Protein AF-0000000079236474 (afdb_homodimer)

Secondary structure (DSSP, 8-state):
-------EEEESS-SSHHHHHHHHHHHHTT-EEEEEES-HHHHHHHHHHHHHHS-GGGEEEEE--TT-HHHHHHHHHHHHHHHS-BSEEEE-SS-TTB---HHHHHHHHHHHTT-S------HHHH-/-------EEEESS-SSHHHHHHHHHHHHTT-EEEEEES-HHHHHHHHHHHHHHS-GGGEEEEE--TT-HHHHHHHHHHHHHHTS-BSEEEE-SS-TTB---HHHHHHHHHHHTT-S------HHHH-

Solvent-accessible surface area (backbone atoms only — not comparable to full-atom values): 12822 Å² total; per-residue (Å²): 120,82,73,80,65,90,41,30,32,41,33,33,48,16,48,48,73,70,34,28,50,49,52,52,49,41,22,65,71,64,23,36,28,37,38,15,16,72,49,59,68,57,25,52,52,33,50,53,54,45,34,75,76,43,65,47,87,24,55,45,70,44,63,36,41,69,87,35,70,67,33,39,49,52,46,32,48,47,42,42,73,74,62,54,34,31,24,31,43,32,37,40,35,60,10,72,56,35,53,55,36,49,65,18,52,40,36,25,40,30,16,30,47,42,54,72,73,72,73,75,80,54,64,69,78,72,105,121,83,73,79,66,90,43,30,32,40,34,33,48,15,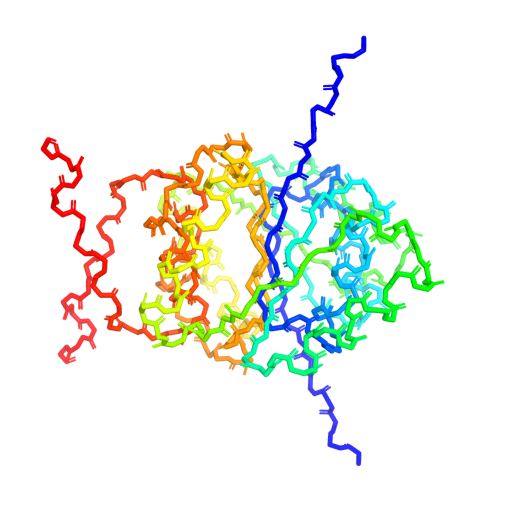48,48,71,71,33,28,50,50,52,51,50,42,21,66,71,65,23,36,28,36,38,14,16,72,48,59,69,54,25,52,51,34,50,53,55,47,36,73,76,42,65,47,87,25,56,45,72,45,63,37,40,70,88,35,71,68,34,38,49,52,45,33,48,48,43,40,72,74,62,51,34,31,24,33,43,32,35,40,35,60,10,73,57,36,54,54,36,45,63,19,50,41,37,25,42,32,15,31,46,45,56,72,75,73,74,74,79,54,64,69,78,72,103

InterPro domains:
  IPR002347 Short-chain dehydrogenase/reductase SDR [PF00106] (8-100)
  IPR002347 Short-chain dehydrogenase/reductase SDR [PR00081] (8-25)
  IPR002347 Short-chain dehydrogenase/reductase SDR [PR00081] (84-95)
  IPR036291 NAD(P)-binding domain superfamily [SSF51735] (6-99)

Sequence (254 aa):
MAEAGKRYAVVTGSNKGVGFGIVRQLASNGVMTVLTARDEKKGIEAVEKLKECGPSDLVVFHELDVTDSSSIASLADFVTIQFGKLDILVNNAGVNGTIMDPEALRAAAAAGLGKKDVEVKWSEMLTMAEAGKRYAVVTGSNKGVGFGIVRQLASNGVMTVLTARDEKKGIEAVEKLKECGPSDLVVFHELDVTDSSSIASLADFVTIQFGKLDILVNNAGVNGTIMDPEALRAAAAAGLGKKDVEVKWSEMLT

pLDDT: mean 73.86, std 22.09, range [22.39, 96.94]

Radius of gyration: 16.87 Å; Cα contacts (8 Å, |Δi|>4): 557; chains: 2; bounding box: 49×41×48 Å

Foldseek 3Di:
DPPPDAAEEEQEPQLDDPSLVVQLVCVQVRHQYEYEEQDPVSQVVSLVVSLVVHVSPRYHYAYADPVDPVRVVVVVVVCCVPPVDHDYYHYPPPVVVPPPPPLNVVVVVVVNVVDPPPPSPPPPVVD/DPPPDAAEEEQEPQLDDPSLVVQLVCVQVRHQYEYEEQDPVSQVVSLVVSLVVHVSPRYHYAYADPVDPVRVVVVVVVCCVPPVDHDYYHYPPPVVVPPPDPLNVVVVVVVNVVDPPPPSPPPPVVD

Nearest PDB structures (foldseek):
  5o98-assembly2_B  TM=8.692E-01  e=3.731E-10  Catharanthus roseus
  6jh7-assembly1_B-2  TM=9.341E-01  e=2.982E-06  Microcystis aeruginosa FACHB-905 = DIANCHI905
  6jhb-assembly1_B-2  TM=9.273E-01  e=4.149E-06  Microcystis aeruginosa FACHB-905 = DIANCHI905
  3u4d-assembly1_A-2  TM=9.306E-01  e=1.456E-05  Bacillus subtilis
  8fd8-assembly1_B  TM=7.826E-01  e=3.186E-06  Homo sapiens

Structure (mmCIF, N/CA/C/O backbone):
data_AF-0000000079236474-model_v1
#
loop_
_entity.id
_entity.type
_entity.pdbx_description
1 polymer 'NAD(P)-binding Rossmann-fold superfamily protein'
#
loop_
_atom_site.group_PDB
_atom_site.id
_atom_site.type_symbol
_atom_site.label_atom_id
_atom_site.label_alt_id
_atom_site.label_comp_id
_atom_site.label_asym_id
_atom_site.label_entity_id
_atom_site.label_seq_id
_atom_site.pdbx_PDB_ins_code
_atom_site.Cartn_x
_atom_site.Cartn_y
_atom_site.Cartn_z
_atom_site.occupancy
_atom_site.B_iso_or_equiv
_atom_site.auth_seq_id
_atom_site.auth_comp_id
_atom_site.auth_asym_id
_atom_site.auth_atom_id
_atom_site.pdbx_PDB_model_num
ATOM 1 N N . MET A 1 1 ? -24.688 -7.234 11.977 1 23.95 1 MET A N 1
ATOM 2 C CA . MET A 1 1 ? -23.297 -6.82 12.016 1 23.95 1 MET A CA 1
ATOM 3 C C . MET A 1 1 ? -22.703 -6.777 10.617 1 23.95 1 MET A C 1
ATOM 5 O O . MET A 1 1 ? -22.766 -7.762 9.883 1 23.95 1 MET A O 1
ATOM 9 N N . ALA A 1 2 ? -22.891 -5.824 9.836 1 32.5 2 ALA A N 1
ATOM 10 C CA . ALA A 1 2 ? -22.781 -5.922 8.383 1 32.5 2 ALA A CA 1
ATOM 11 C C . ALA A 1 2 ? -21.578 -6.77 7.98 1 32.5 2 ALA A C 1
ATOM 13 O O . ALA A 1 2 ? -20.5 -6.648 8.562 1 32.5 2 ALA A O 1
ATOM 14 N N . GLU A 1 3 ? -21.562 -8.031 7.754 1 36.22 3 GLU A N 1
ATOM 15 C CA . GLU A 1 3 ? -20.547 -9.07 7.582 1 36.22 3 GLU A CA 1
ATOM 16 C C . GLU A 1 3 ? -19.312 -8.516 6.863 1 36.22 3 GLU A C 1
ATOM 18 O O . GLU A 1 3 ? -19.406 -8.047 5.73 1 36.22 3 GLU A O 1
ATOM 23 N N . ALA A 1 4 ? -18.516 -7.652 7.445 1 48.66 4 ALA A N 1
ATOM 24 C CA . ALA A 1 4 ? -17.344 -6.977 6.887 1 48.66 4 ALA A CA 1
ATOM 25 C C . ALA A 1 4 ? -16.656 -7.852 5.844 1 48.66 4 ALA A C 1
ATOM 27 O O . ALA A 1 4 ? -16.172 -8.938 6.16 1 48.66 4 ALA A O 1
ATOM 28 N N . GLY A 1 5 ? -17.266 -8.047 4.676 1 65.19 5 GLY A N 1
ATOM 29 C CA . GLY A 1 5 ? -16.922 -8.984 3.617 1 65.19 5 GLY A CA 1
ATOM 30 C C . GLY A 1 5 ? -15.43 -9.156 3.43 1 65.19 5 GLY A C 1
ATOM 31 O O . GLY A 1 5 ? -14.633 -8.414 4.008 1 65.19 5 GLY A O 1
ATOM 32 N N . LYS A 1 6 ? -14.969 -10.32 2.842 1 80.25 6 LYS A N 1
ATOM 33 C CA . LYS A 1 6 ? -13.586 -10.695 2.562 1 80.25 6 LYS A CA 1
ATOM 34 C C . LYS A 1 6 ? -12.844 -9.578 1.838 1 80.25 6 LYS A C 1
ATOM 36 O O . LYS A 1 6 ? -13.391 -8.961 0.922 1 80.25 6 LYS A O 1
ATOM 41 N N . ARG A 1 7 ? -11.805 -9.047 2.48 1 85.25 7 ARG A N 1
ATOM 42 C CA . ARG A 1 7 ? -10.961 -8.039 1.851 1 85.25 7 ARG A CA 1
ATOM 43 C C . ARG A 1 7 ? -9.758 -8.68 1.164 1 85.25 7 ARG A C 1
ATOM 45 O O . ARG A 1 7 ? -9.25 -9.703 1.627 1 85.25 7 ARG A O 1
ATOM 52 N N . TYR A 1 8 ? -9.359 -8.094 0.033 1 89.06 8 TYR A N 1
ATOM 53 C CA . TYR A 1 8 ? -8.281 -8.617 -0.791 1 89.06 8 TYR A CA 1
ATOM 54 C C . TYR A 1 8 ? -7.176 -7.574 -0.961 1 89.06 8 TYR A C 1
ATOM 56 O O . TYR A 1 8 ? -7.453 -6.398 -1.206 1 89.06 8 TYR A O 1
ATOM 64 N N . ALA A 1 9 ? -5.977 -8.039 -0.753 1 89.75 9 ALA A N 1
ATOM 65 C CA . ALA A 1 9 ? -4.84 -7.129 -0.853 1 89.75 9 ALA A CA 1
ATOM 66 C C . ALA A 1 9 ? -3.758 -7.699 -1.767 1 89.75 9 ALA A C 1
ATOM 68 O O . ALA A 1 9 ? -3.607 -8.914 -1.876 1 89.75 9 ALA A O 1
ATOM 69 N N . VAL A 1 10 ? -3.078 -6.793 -2.432 1 90.19 10 VAL A N 1
ATOM 70 C CA . VAL A 1 10 ? -1.851 -7.117 -3.152 1 90.19 10 VAL A CA 1
ATOM 71 C C . VAL A 1 10 ? -0.683 -6.324 -2.566 1 90.19 10 VAL A C 1
ATOM 73 O O . VAL A 1 10 ? -0.794 -5.117 -2.34 1 90.19 10 VAL A O 1
ATOM 76 N N . VAL A 1 11 ? 0.397 -6.961 -2.248 1 90.94 11 VAL A N 1
ATOM 77 C CA . VAL A 1 11 ? 1.6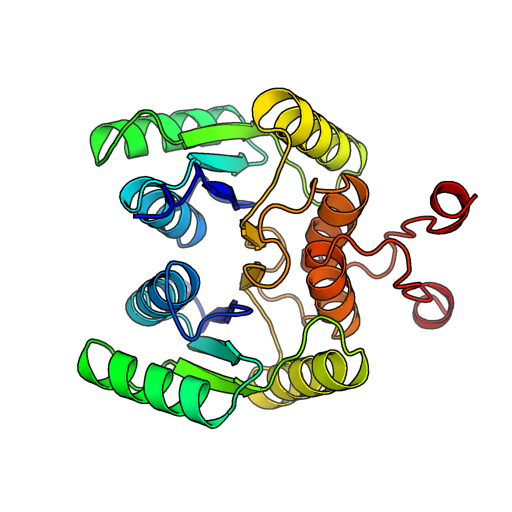28 -6.312 -1.807 1 90.94 11 VAL A CA 1
ATOM 78 C C . VAL A 1 11 ? 2.754 -6.617 -2.791 1 90.94 11 VAL A C 1
ATOM 80 O O . VAL A 1 11 ? 3.109 -7.781 -2.996 1 90.94 11 VAL A O 1
ATOM 83 N N . THR A 1 12 ? 3.299 -5.551 -3.436 1 89.06 12 THR A N 1
ATOM 84 C CA . THR A 1 12 ? 4.379 -5.773 -4.391 1 89.06 12 THR A CA 1
ATOM 85 C C . THR A 1 12 ? 5.719 -5.887 -3.676 1 89.06 12 THR A C 1
ATOM 87 O O . THR A 1 12 ? 5.93 -5.266 -2.633 1 89.06 12 THR A O 1
ATOM 90 N N . GLY A 1 13 ? 6.633 -6.766 -4.23 1 88.38 13 GLY A N 1
ATOM 91 C CA . GLY A 1 13 ? 7.949 -6.941 -3.641 1 88.38 13 GLY A CA 1
ATOM 92 C C . GLY A 1 13 ? 7.902 -7.406 -2.197 1 88.38 13 GLY A C 1
ATOM 93 O O . GLY A 1 13 ? 8.562 -6.828 -1.331 1 88.38 13 GLY A O 1
ATOM 94 N N . SER A 1 14 ? 7.207 -8.438 -1.954 1 92.69 14 SER A N 1
ATOM 95 C CA . SER A 1 14 ? 6.809 -8.664 -0.569 1 92.69 14 SER A CA 1
ATOM 96 C C . SER A 1 14 ? 7.32 -10.008 -0.06 1 92.69 14 SER A C 1
ATOM 98 O O . SER A 1 14 ? 6.824 -10.523 0.941 1 92.69 14 SER A O 1
ATOM 100 N N . ASN A 1 15 ? 8.359 -10.578 -0.672 1 92.81 15 ASN A N 1
ATOM 101 C CA . ASN A 1 15 ? 8.859 -11.867 -0.212 1 92.81 15 ASN A CA 1
ATOM 102 C C . ASN A 1 15 ? 9.852 -11.703 0.937 1 92.81 15 ASN A C 1
ATOM 104 O O . ASN A 1 15 ? 10.297 -12.688 1.523 1 92.81 15 ASN A O 1
ATOM 108 N N . LYS A 1 16 ? 10.266 -10.43 1.297 1 88.25 16 LYS A N 1
ATOM 109 C CA . LYS A 1 16 ? 11.195 -10.172 2.389 1 88.25 16 LYS A CA 1
ATOM 110 C C . LYS A 1 16 ? 11.016 -8.758 2.941 1 88.25 16 LYS A C 1
ATOM 112 O O . LYS A 1 16 ? 10.258 -7.961 2.389 1 88.25 16 LYS A O 1
ATOM 117 N N . GLY A 1 17 ? 11.656 -8.531 4.145 1 86.81 17 GLY A N 1
ATOM 118 C CA . GLY A 1 17 ? 11.734 -7.188 4.703 1 86.81 17 GLY A CA 1
ATOM 119 C C . GLY A 1 17 ? 10.391 -6.637 5.117 1 86.81 17 GLY A C 1
ATOM 120 O O . GLY A 1 17 ? 9.57 -7.352 5.691 1 86.81 17 GLY A O 1
ATOM 121 N N . VAL A 1 18 ? 10.211 -5.344 4.883 1 83.56 18 VAL A N 1
ATOM 122 C CA . VAL A 1 18 ? 9.016 -4.613 5.289 1 83.56 18 VAL A CA 1
ATOM 123 C C . VAL A 1 18 ? 7.793 -5.184 4.57 1 83.56 18 VAL A C 1
ATOM 125 O O . VAL A 1 18 ? 6.73 -5.355 5.176 1 83.56 18 VAL A O 1
ATOM 128 N N . GLY A 1 19 ? 7.965 -5.5 3.203 1 89.19 19 GLY A N 1
ATOM 129 C CA . GLY A 1 19 ? 6.863 -6.09 2.455 1 89.19 19 GLY A CA 1
ATOM 130 C C . GLY A 1 19 ? 6.367 -7.391 3.053 1 89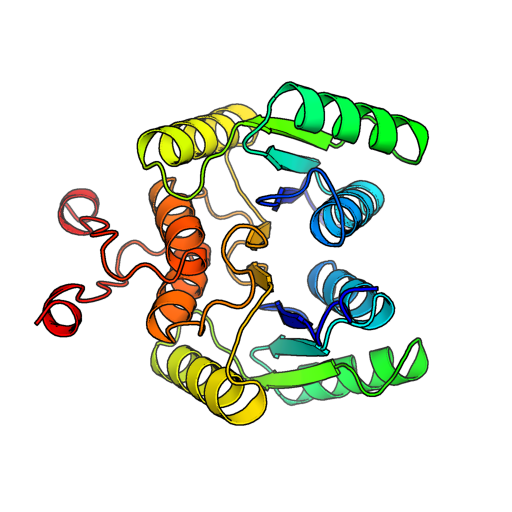.19 19 GLY A C 1
ATOM 131 O O . GLY A 1 19 ? 5.16 -7.609 3.168 1 89.19 19 GLY A O 1
ATOM 132 N N . PHE A 1 20 ? 7.285 -8.188 3.438 1 90.75 20 PHE A N 1
ATOM 133 C CA . PHE A 1 20 ? 6.961 -9.461 4.066 1 90.75 20 PHE A CA 1
ATOM 134 C C . PHE A 1 20 ? 6.164 -9.242 5.348 1 90.75 20 PHE A C 1
ATOM 136 O O . PHE A 1 20 ? 5.168 -9.93 5.59 1 90.75 20 PHE A O 1
ATOM 143 N N . GLY A 1 21 ? 6.543 -8.312 6.141 1 87.75 21 GLY A N 1
ATOM 144 C CA . GLY A 1 21 ? 5.836 -7.969 7.363 1 87.75 21 GLY A CA 1
ATOM 145 C C . GLY A 1 21 ? 4.426 -7.465 7.117 1 87.75 21 GLY A C 1
ATOM 146 O O . GLY A 1 21 ? 3.508 -7.785 7.875 1 87.75 21 GLY A O 1
ATOM 147 N N . ILE A 1 22 ? 4.273 -6.695 6.102 1 89.5 22 ILE A N 1
ATOM 148 C CA . ILE A 1 22 ? 2.957 -6.156 5.777 1 89.5 22 ILE A CA 1
ATOM 149 C C . ILE A 1 22 ? 2.021 -7.293 5.379 1 89.5 22 ILE A C 1
ATOM 151 O O . ILE A 1 22 ? 0.868 -7.34 5.812 1 89.5 22 ILE A O 1
ATOM 155 N N . VAL A 1 23 ? 2.566 -8.18 4.516 1 92.62 23 VAL A N 1
ATOM 156 C CA . VAL A 1 23 ? 1.764 -9.336 4.129 1 92.62 23 VAL A CA 1
ATOM 157 C C . VAL A 1 23 ? 1.326 -10.102 5.375 1 92.62 23 VAL A C 1
ATOM 159 O O . VAL A 1 23 ? 0.153 -10.453 5.516 1 92.62 23 VAL A O 1
ATOM 162 N N . ARG A 1 24 ? 2.225 -10.328 6.297 1 90.38 24 ARG A N 1
ATOM 163 C CA . ARG A 1 24 ? 1.929 -11.055 7.531 1 90.38 24 ARG A CA 1
ATOM 164 C C . ARG A 1 24 ? 0.829 -10.352 8.328 1 90.38 24 ARG A C 1
ATOM 166 O O . ARG A 1 24 ? -0.101 -11 8.812 1 90.38 24 ARG A O 1
ATOM 173 N N . GLN A 1 25 ? 0.917 -9.117 8.422 1 86.69 25 GLN A N 1
ATOM 174 C CA . GLN A 1 25 ? -0.046 -8.344 9.203 1 86.69 25 GLN A CA 1
ATOM 175 C C . GLN A 1 25 ? -1.428 -8.375 8.555 1 86.69 25 GLN A C 1
ATOM 177 O O . GLN A 1 25 ? -2.438 -8.547 9.242 1 86.69 25 GLN A O 1
ATOM 182 N N . LEU A 1 26 ? -1.477 -8.117 7.262 1 89.31 26 LEU A N 1
ATOM 183 C CA . LEU A 1 26 ? -2.75 -8.141 6.551 1 89.31 26 LEU A CA 1
ATOM 184 C C . LEU A 1 26 ? -3.428 -9.5 6.691 1 89.31 26 LEU A C 1
ATOM 186 O O . LEU A 1 26 ? -4.617 -9.57 7 1 89.31 26 LEU A O 1
ATOM 190 N N . ALA A 1 27 ? -2.621 -10.555 6.492 1 90.75 27 ALA A N 1
ATOM 191 C CA . ALA A 1 27 ? -3.162 -11.906 6.617 1 90.75 27 ALA A CA 1
ATOM 192 C C . ALA A 1 27 ? -3.646 -12.172 8.039 1 90.75 27 ALA A C 1
ATOM 194 O O . ALA A 1 27 ? -4.699 -12.781 8.242 1 90.75 27 ALA A O 1
ATOM 195 N N . SER A 1 28 ? -2.906 -11.648 9 1 86.94 28 SER A N 1
ATOM 196 C CA . SER A 1 28 ? -3.266 -11.844 10.398 1 86.94 28 SER A CA 1
ATOM 197 C C . SER A 1 28 ? -4.555 -11.109 10.75 1 86.94 28 SER A C 1
ATOM 199 O O . SER A 1 28 ? -5.219 -11.438 11.734 1 86.94 28 SER A O 1
ATOM 201 N N . ASN A 1 29 ? -4.895 -10.141 10 1 84.38 29 ASN A N 1
ATOM 202 C CA . ASN A 1 29 ? -6.117 -9.375 10.227 1 84.38 29 ASN A CA 1
ATOM 203 C C . ASN A 1 29 ? -7.258 -9.867 9.336 1 84.38 29 ASN A C 1
ATOM 205 O O . ASN A 1 29 ? -8.25 -9.164 9.148 1 84.38 29 ASN A O 1
ATOM 209 N N . GLY A 1 30 ? -7.035 -11.023 8.742 1 86.44 30 GLY A N 1
ATOM 210 C CA . GLY A 1 30 ? -8.102 -11.68 8 1 86.44 30 GLY A CA 1
ATOM 211 C C . GLY A 1 30 ? -8.195 -11.219 6.559 1 86.44 30 GLY A C 1
ATOM 212 O O . GLY A 1 30 ? -9.188 -11.492 5.875 1 86.44 30 GLY A O 1
ATOM 213 N N . VAL A 1 31 ? -7.262 -10.492 6.051 1 88.5 31 VAL A N 1
ATOM 214 C CA . VAL A 1 31 ? -7.254 -10 4.676 1 88.5 31 VAL A CA 1
ATOM 215 C C . VAL A 1 31 ? -6.566 -11.016 3.766 1 88.5 31 VAL A C 1
ATOM 217 O O . VAL A 1 31 ? -5.453 -11.461 4.047 1 88.5 31 VAL A O 1
ATOM 220 N N . MET A 1 32 ? -7.262 -11.492 2.744 1 92.81 32 MET A N 1
ATOM 221 C CA . MET A 1 32 ? -6.629 -12.328 1.728 1 92.81 32 MET A CA 1
ATOM 222 C C . MET A 1 32 ? -5.57 -11.547 0.96 1 92.81 32 MET A C 1
ATOM 224 O O . MET A 1 32 ? -5.879 -10.539 0.324 1 92.81 32 MET A O 1
ATOM 228 N N . THR A 1 33 ? -4.352 -12.008 1.011 1 93.5 33 THR A N 1
ATOM 229 C CA . THR A 1 33 ? -3.254 -11.172 0.541 1 93.5 33 THR A CA 1
ATOM 230 C C . THR A 1 33 ? -2.428 -11.906 -0.511 1 93.5 33 THR A C 1
ATOM 232 O O . THR A 1 33 ? -2.031 -13.055 -0.308 1 93.5 33 THR A O 1
ATOM 235 N N . VAL A 1 34 ? -2.227 -11.266 -1.649 1 94.94 34 VAL A N 1
ATOM 236 C CA . VAL A 1 34 ? -1.319 -11.766 -2.676 1 94.94 34 VAL A CA 1
ATOM 237 C C . VAL A 1 34 ? 0.095 -11.258 -2.412 1 94.94 34 VAL A C 1
ATOM 239 O O . VAL A 1 34 ? 0.346 -10.047 -2.477 1 94.94 34 VAL A O 1
ATOM 242 N N . LEU A 1 35 ? 0.936 -12.125 -2.045 1 96.06 35 LEU A N 1
ATOM 243 C CA . LEU A 1 35 ? 2.369 -11.867 -1.954 1 96.06 35 LEU A CA 1
ATOM 244 C C . LEU A 1 35 ? 3.021 -11.93 -3.332 1 96.06 35 LEU A C 1
ATOM 246 O O . LEU A 1 35 ? 2.803 -12.883 -4.082 1 96.06 35 LEU A O 1
ATOM 250 N N . THR A 1 36 ? 3.783 -10.859 -3.695 1 94.62 36 THR A N 1
ATOM 251 C CA . THR A 1 36 ? 4.383 -10.891 -5.027 1 94.62 36 THR A CA 1
ATOM 252 C C . THR A 1 36 ? 5.898 -10.734 -4.941 1 94.62 36 THR A C 1
ATOM 254 O O . THR A 1 36 ? 6.414 -10.133 -3.994 1 94.62 36 THR A O 1
ATOM 257 N N . ALA A 1 37 ? 6.559 -11.281 -5.91 1 94.25 37 ALA A N 1
ATOM 258 C CA . ALA A 1 37 ? 8 -11.172 -6.098 1 94.25 37 ALA A CA 1
ATOM 259 C C . ALA A 1 37 ? 8.398 -11.531 -7.531 1 94.25 37 ALA A C 1
ATOM 261 O O . ALA A 1 37 ? 7.621 -12.156 -8.258 1 94.25 37 ALA A O 1
ATOM 262 N N . ARG A 1 38 ? 9.594 -11.055 -7.848 1 93.56 38 ARG A N 1
ATOM 263 C CA . ARG A 1 38 ? 10.094 -11.391 -9.18 1 93.56 38 ARG A CA 1
ATOM 264 C C . ARG A 1 38 ? 10.555 -12.844 -9.242 1 93.56 38 ARG A C 1
ATOM 266 O O . ARG A 1 38 ? 10.422 -13.5 -10.273 1 93.56 38 ARG A O 1
ATOM 273 N N . ASP A 1 39 ? 11.102 -13.305 -8.117 1 94.62 39 ASP A N 1
ATOM 274 C CA . ASP A 1 39 ? 11.633 -14.664 -8.039 1 94.62 39 ASP A CA 1
ATOM 275 C C . ASP A 1 39 ? 10.586 -15.625 -7.488 1 94.62 39 ASP A C 1
ATOM 277 O O . ASP A 1 39 ? 10.148 -15.492 -6.344 1 94.62 39 ASP A O 1
ATOM 281 N N . GLU A 1 40 ? 10.234 -16.594 -8.281 1 95.81 40 GLU A N 1
ATOM 282 C CA . GLU A 1 40 ? 9.18 -17.531 -7.902 1 95.81 40 GLU A CA 1
ATOM 283 C C . GLU A 1 40 ? 9.594 -18.359 -6.684 1 95.81 40 GLU A C 1
ATOM 285 O O . GLU A 1 40 ? 8.805 -18.547 -5.758 1 95.81 40 GLU A O 1
ATOM 290 N N . LYS A 1 41 ? 10.797 -18.844 -6.703 1 96.94 41 LYS A N 1
ATOM 291 C CA . LYS A 1 41 ? 11.273 -19.672 -5.602 1 96.94 41 LYS A CA 1
ATOM 292 C C . LYS A 1 41 ? 11.234 -18.906 -4.281 1 96.94 41 LYS A C 1
ATOM 294 O O . LYS A 1 41 ? 10.734 -19.422 -3.277 1 96.94 41 LYS A O 1
ATOM 299 N N . LYS A 1 42 ? 11.734 -17.734 -4.25 1 96.19 42 LYS A N 1
ATOM 300 C CA . LYS A 1 42 ? 11.734 -16.906 -3.047 1 96.19 42 LYS A CA 1
ATOM 301 C C . LYS A 1 42 ? 10.312 -16.578 -2.604 1 96.19 42 LYS A C 1
ATOM 303 O O . LYS A 1 42 ? 10.031 -16.516 -1.405 1 96.19 42 LYS A O 1
ATOM 308 N N . GLY A 1 43 ? 9.422 -16.328 -3.619 1 96.75 43 GLY A N 1
ATOM 309 C CA . GLY A 1 43 ? 8.031 -16.047 -3.301 1 96.75 43 GLY A CA 1
ATOM 310 C C . GLY A 1 43 ? 7.324 -17.203 -2.617 1 96.75 43 GLY A C 1
ATOM 311 O O . GLY A 1 43 ? 6.641 -17 -1.61 1 96.75 43 GLY A O 1
ATOM 312 N N . ILE A 1 44 ? 7.555 -18.391 -3.109 1 95.88 44 ILE A N 1
ATOM 313 C CA . ILE A 1 44 ? 6.918 -19.578 -2.553 1 95.88 44 ILE A CA 1
ATOM 314 C C . ILE A 1 44 ? 7.465 -19.844 -1.154 1 95.88 44 ILE A C 1
ATOM 316 O O . ILE A 1 44 ? 6.707 -20.188 -0.237 1 95.88 44 ILE A O 1
ATOM 320 N N . GLU A 1 45 ? 8.734 -19.688 -1.002 1 95.62 45 GLU A N 1
ATOM 321 C CA . GLU A 1 45 ? 9.352 -19.859 0.311 1 95.62 45 GLU A CA 1
ATOM 322 C C . GLU A 1 45 ? 8.758 -18.875 1.327 1 95.62 45 GLU A C 1
ATOM 324 O O . GLU A 1 45 ? 8.531 -19.25 2.482 1 95.62 45 GLU A O 1
ATOM 329 N N . ALA A 1 46 ? 8.594 -17.688 0.931 1 94.56 46 ALA A N 1
ATOM 330 C CA . ALA A 1 46 ? 8.031 -16.672 1.815 1 94.56 46 ALA A CA 1
ATOM 331 C C . ALA A 1 46 ? 6.617 -17.062 2.26 1 94.56 46 ALA A C 1
ATOM 333 O O . ALA A 1 46 ? 6.266 -16.906 3.432 1 94.56 46 ALA A O 1
ATOM 334 N N . VAL A 1 47 ? 5.801 -17.516 1.304 1 95.12 47 VAL A N 1
ATOM 335 C CA . VAL A 1 47 ? 4.441 -17.938 1.63 1 95.12 47 VAL A CA 1
ATOM 336 C C . VAL A 1 47 ? 4.48 -19.062 2.662 1 95.12 47 VAL A C 1
ATOM 338 O O . VAL A 1 47 ? 3.699 -19.062 3.617 1 95.12 47 VAL A O 1
ATOM 341 N N . GLU A 1 48 ? 5.387 -19.984 2.486 1 93.12 48 GLU A N 1
ATOM 342 C CA . GLU A 1 48 ? 5.508 -21.109 3.406 1 93.12 48 GLU A CA 1
ATOM 343 C C . GLU A 1 48 ? 5.898 -20.641 4.805 1 93.12 48 GLU A C 1
ATOM 345 O O . GLU A 1 48 ? 5.387 -21.156 5.801 1 93.12 48 GLU A O 1
ATOM 350 N N . LYS A 1 49 ? 6.77 -19.719 4.836 1 92.19 49 LYS A N 1
ATOM 351 C CA . LYS A 1 49 ? 7.18 -19.156 6.121 1 92.19 49 LYS A CA 1
ATOM 352 C C . LYS A 1 49 ? 6.004 -18.484 6.832 1 92.19 49 LYS A C 1
ATOM 354 O O . LYS A 1 49 ? 5.879 -18.578 8.055 1 92.19 49 LYS A O 1
ATOM 359 N N . LEU A 1 50 ? 5.207 -17.797 6.047 1 91.19 50 LEU A N 1
ATOM 360 C CA . LEU A 1 50 ? 4.059 -17.094 6.617 1 91.19 50 LEU A CA 1
ATOM 361 C C . LEU A 1 50 ? 3.006 -18.078 7.105 1 91.19 50 LEU A C 1
ATOM 363 O O . LEU A 1 50 ? 2.301 -17.812 8.078 1 91.19 50 LEU A O 1
ATOM 367 N N . LYS A 1 51 ? 2.918 -19.172 6.395 1 86.44 51 LYS A N 1
ATOM 368 C CA . LYS A 1 51 ? 1.958 -20.203 6.793 1 86.44 51 LYS A CA 1
ATOM 369 C C . LYS A 1 51 ? 2.328 -20.812 8.141 1 86.44 51 LYS A C 1
ATOM 371 O O . LYS A 1 51 ? 1.454 -21.234 8.898 1 86.44 51 LYS A O 1
ATOM 376 N N . GLU A 1 52 ? 3.547 -20.812 8.398 1 81.5 52 GLU A N 1
ATOM 377 C CA . GLU A 1 52 ? 4.023 -21.359 9.664 1 81.5 52 GLU A CA 1
ATOM 378 C C . GLU A 1 52 ? 3.703 -20.422 10.82 1 81.5 52 GLU A C 1
ATOM 380 O O . GLU A 1 52 ? 3.549 -20.875 11.961 1 81.5 52 GLU A O 1
ATOM 385 N N . CYS A 1 53 ? 3.58 -19.109 10.625 1 66.88 53 CYS A N 1
ATOM 386 C CA . CYS A 1 53 ? 3.475 -18.141 11.695 1 66.88 53 CYS A CA 1
ATOM 387 C C . CYS A 1 53 ? 2.055 -17.594 11.805 1 66.88 53 CYS A C 1
ATOM 389 O O . CYS A 1 53 ? 1.752 -16.812 12.703 1 66.88 53 CYS A O 1
ATOM 391 N N . GLY A 1 54 ? 1.132 -17.859 10.938 1 61.53 54 GLY A N 1
ATOM 392 C CA . GLY A 1 54 ? -0.187 -17.25 10.969 1 61.53 54 GLY A CA 1
ATOM 393 C C . GLY A 1 54 ? -1.216 -18.016 10.156 1 61.53 54 GLY A C 1
ATOM 394 O O . GLY A 1 54 ? -0.98 -19.156 9.758 1 61.53 54 GLY A O 1
ATOM 395 N N . PRO A 1 55 ? -2.441 -17.375 10.125 1 58.66 55 PRO A N 1
ATOM 396 C CA . PRO A 1 55 ? -3.471 -18.078 9.352 1 58.66 55 PRO A CA 1
ATOM 397 C C . PRO A 1 55 ? -3.066 -18.312 7.902 1 58.66 55 PRO A C 1
ATOM 399 O O . PRO A 1 55 ? -2.838 -17.359 7.156 1 58.66 55 PRO A O 1
ATOM 402 N N . SER A 1 56 ? -2.574 -19.562 7.543 1 63.09 56 SER A N 1
ATOM 403 C CA . SER A 1 56 ? -1.913 -20.109 6.359 1 63.09 56 SER A CA 1
ATOM 404 C C . SER A 1 56 ? -2.742 -19.859 5.102 1 63.09 56 SER A C 1
ATOM 406 O O . SER A 1 56 ? -2.191 -19.641 4.02 1 63.09 56 SER A O 1
ATOM 408 N N . ASP A 1 57 ? -4.004 -19.641 5.262 1 83.69 57 ASP A N 1
ATOM 409 C CA . ASP A 1 57 ? -4.824 -19.781 4.062 1 83.69 57 ASP A CA 1
ATOM 410 C C . ASP A 1 57 ? -5.195 -18.422 3.488 1 83.69 57 ASP A C 1
ATOM 412 O O . ASP A 1 57 ? -6 -18.328 2.557 1 83.69 57 ASP A O 1
ATOM 416 N N . LEU A 1 58 ? -4.41 -17.453 4.031 1 91.81 58 LEU A N 1
ATOM 417 C CA . LEU A 1 58 ? -4.852 -16.156 3.551 1 91.81 58 LEU A CA 1
ATOM 418 C C . LEU A 1 58 ? -3.748 -15.461 2.754 1 91.81 58 LEU A C 1
ATOM 420 O O . LEU A 1 58 ? -3.842 -14.273 2.463 1 91.81 58 LEU A O 1
ATOM 424 N N . VAL A 1 59 ? -2.715 -16.234 2.396 1 95.12 59 VAL A N 1
ATOM 425 C CA . VAL A 1 59 ? -1.638 -15.664 1.591 1 95.12 59 VAL A CA 1
ATOM 426 C C . VAL A 1 59 ? -1.417 -16.516 0.348 1 95.12 59 VAL A C 1
ATOM 428 O O . VAL A 1 59 ? -1.33 -17.75 0.441 1 95.12 59 VAL A O 1
ATOM 431 N N . VAL A 1 60 ? -1.402 -15.961 -0.764 1 95.19 60 VAL A N 1
ATOM 432 C CA . VAL A 1 60 ? -1.073 -16.641 -2.014 1 95.19 60 VAL A CA 1
ATOM 433 C C . VAL A 1 60 ? 0.041 -15.883 -2.732 1 95.19 60 VAL A C 1
ATOM 435 O O . VAL A 1 60 ? 0.212 -14.68 -2.531 1 95.19 60 VAL A O 1
ATOM 438 N N . PHE A 1 61 ? 0.795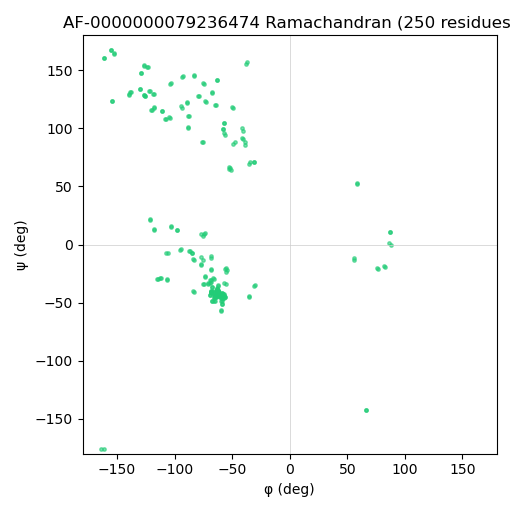 -16.641 -3.547 1 96.62 61 PHE A N 1
ATOM 439 C CA . PHE A 1 61 ? 1.908 -16.047 -4.273 1 96.62 61 PHE A CA 1
ATOM 440 C C . PHE A 1 61 ? 1.545 -15.828 -5.738 1 96.62 61 PHE A C 1
ATOM 442 O O . PHE A 1 61 ? 0.87 -16.672 -6.344 1 96.62 61 PHE A O 1
ATOM 449 N N . HIS A 1 62 ? 1.947 -14.711 -6.254 1 96.62 62 HIS A N 1
ATOM 450 C CA . HIS A 1 62 ? 1.937 -14.461 -7.691 1 96.62 62 HIS A CA 1
ATOM 451 C C . HIS A 1 62 ? 3.203 -13.734 -8.133 1 96.62 62 HIS A C 1
ATOM 453 O O . HIS A 1 62 ? 3.623 -12.766 -7.496 1 96.62 62 HIS A O 1
ATOM 459 N N . GLU A 1 63 ? 3.799 -14.25 -9.164 1 96.31 63 GLU A N 1
ATOM 460 C CA . GLU A 1 63 ? 4.988 -13.594 -9.703 1 96.31 63 GLU A CA 1
ATOM 461 C C . GLU A 1 63 ? 4.656 -12.203 -10.234 1 96.31 63 GLU A C 1
ATOM 463 O O . GLU A 1 63 ? 3.635 -12.016 -10.906 1 96.31 63 GLU A O 1
ATOM 468 N N . LEU A 1 64 ? 5.594 -11.227 -10 1 90.62 64 LEU A N 1
ATOM 469 C CA . LEU A 1 64 ? 5.355 -9.867 -10.477 1 90.62 64 LEU A CA 1
ATOM 470 C C . LEU A 1 64 ? 6.672 -9.125 -10.695 1 90.62 64 LEU A C 1
ATOM 472 O O . LEU A 1 64 ? 7.527 -9.102 -9.812 1 90.62 64 LEU A O 1
ATOM 476 N N . ASP A 1 65 ? 6.844 -8.656 -11.875 1 84.69 65 ASP A N 1
ATOM 477 C CA . ASP A 1 65 ? 7.805 -7.605 -12.195 1 84.69 65 ASP A CA 1
ATOM 478 C C . ASP A 1 65 ? 7.098 -6.289 -12.508 1 84.69 65 ASP A C 1
ATOM 480 O O . ASP A 1 65 ? 6.48 -6.141 -13.562 1 84.69 65 ASP A O 1
ATOM 484 N N . VAL A 1 66 ? 7.203 -5.32 -11.578 1 80.31 66 VAL A N 1
ATOM 485 C CA . VAL A 1 66 ? 6.43 -4.09 -11.664 1 80.31 66 VAL A CA 1
ATOM 486 C C . VAL A 1 66 ? 6.914 -3.256 -12.852 1 80.31 66 VAL A C 1
ATOM 488 O O . VAL A 1 66 ? 6.242 -2.307 -13.266 1 80.31 66 VAL A O 1
ATOM 491 N N . THR A 1 67 ? 8.07 -3.635 -13.445 1 75.5 67 THR A N 1
ATOM 492 C CA . THR A 1 67 ? 8.586 -2.896 -14.594 1 75.5 67 THR A CA 1
ATOM 493 C C . THR A 1 67 ? 8.133 -3.539 -15.898 1 75.5 67 THR A C 1
ATOM 495 O O . THR A 1 67 ? 8.414 -3.02 -16.984 1 75.5 67 THR A O 1
ATOM 498 N N . ASP A 1 68 ? 7.465 -4.637 -15.859 1 79.44 68 ASP A N 1
ATOM 499 C CA . ASP A 1 68 ? 7.004 -5.395 -17.016 1 79.44 68 ASP A CA 1
ATOM 500 C C . ASP A 1 68 ? 5.484 -5.34 -17.141 1 79.44 68 ASP A C 1
ATOM 502 O O . ASP A 1 68 ? 4.77 -5.949 -16.344 1 79.44 68 ASP A O 1
ATOM 506 N N . SER A 1 69 ? 5.047 -4.719 -18.219 1 78 69 SER A N 1
ATOM 507 C CA . SER A 1 69 ? 3.615 -4.52 -18.422 1 78 69 SER A CA 1
ATOM 508 C C . SER A 1 69 ? 2.881 -5.848 -18.531 1 78 69 SER A C 1
ATOM 510 O O . SER A 1 69 ? 1.736 -5.973 -18.094 1 78 69 SER A O 1
ATOM 512 N N . SER A 1 70 ? 3.498 -6.84 -19.141 1 83.12 70 SER A N 1
ATOM 513 C CA . SER A 1 70 ? 2.869 -8.148 -19.266 1 83.12 70 SER A CA 1
ATOM 514 C C . SER A 1 70 ? 2.727 -8.82 -17.906 1 83.12 70 SER A C 1
ATOM 516 O O . SER A 1 70 ? 1.735 -9.508 -17.641 1 83.12 70 SER A O 1
ATOM 518 N N . SER A 1 71 ? 3.709 -8.617 -17.047 1 86.56 71 SER A N 1
ATOM 519 C CA . SER A 1 71 ? 3.664 -9.148 -15.688 1 86.56 71 SER A CA 1
ATOM 520 C C . SER A 1 71 ? 2.559 -8.492 -14.867 1 86.56 71 SER A C 1
ATOM 522 O O . SER A 1 71 ? 1.814 -9.172 -14.156 1 86.56 71 SER A O 1
ATOM 524 N N . ILE A 1 72 ? 2.391 -7.262 -15.008 1 82.44 72 ILE A N 1
ATOM 525 C CA . ILE A 1 72 ? 1.352 -6.504 -14.32 1 82.44 72 ILE A CA 1
ATOM 526 C C . ILE A 1 72 ? -0.025 -6.969 -14.789 1 82.44 72 ILE A C 1
ATOM 528 O O . ILE A 1 72 ? -0.93 -7.172 -13.977 1 82.44 72 ILE A O 1
ATOM 532 N N . ALA A 1 73 ? -0.109 -7.152 -16.125 1 80.81 73 ALA A N 1
ATOM 533 C CA . ALA A 1 73 ? -1.374 -7.617 -16.688 1 80.81 73 ALA A CA 1
ATOM 534 C C . ALA A 1 73 ? -1.741 -8.992 -16.141 1 80.81 73 ALA A C 1
ATOM 536 O O . ALA A 1 73 ? -2.904 -9.258 -15.836 1 80.81 73 ALA A O 1
ATOM 537 N N . SER A 1 74 ? -0.789 -9.828 -16.078 1 88.31 74 SER A N 1
ATOM 538 C CA . SER A 1 74 ? -1.009 -11.172 -15.57 1 88.31 74 SER A CA 1
ATOM 539 C C . SER A 1 74 ? -1.515 -11.141 -14.133 1 88.31 74 SER A C 1
ATOM 541 O O . SER A 1 74 ? -2.443 -11.867 -13.773 1 88.31 74 SER A O 1
ATOM 543 N N . LEU A 1 75 ? -0.956 -10.312 -13.281 1 88.12 75 LEU A N 1
ATOM 544 C CA . LEU A 1 75 ? -1.401 -10.172 -11.898 1 88.12 75 LEU A CA 1
ATOM 545 C C . LEU A 1 75 ? -2.82 -9.609 -11.836 1 88.12 75 LEU A C 1
ATOM 547 O O . LEU A 1 75 ? -3.645 -10.078 -11.047 1 88.12 75 LEU A O 1
ATOM 551 N N . ALA A 1 76 ? -3.076 -8.609 -12.633 1 81.94 76 ALA A N 1
ATOM 552 C CA . ALA A 1 76 ? -4.41 -8.016 -12.672 1 81.94 76 ALA A CA 1
ATOM 553 C C . ALA A 1 76 ? -5.469 -9.062 -13.016 1 81.94 76 ALA A C 1
ATOM 555 O O . ALA A 1 76 ? -6.523 -9.117 -12.383 1 81.94 76 ALA A O 1
ATOM 556 N N . ASP A 1 77 ? -5.121 -9.891 -14.023 1 84 77 ASP A N 1
ATOM 557 C CA . ASP A 1 77 ? -6.023 -10.969 -14.422 1 84 77 ASP A CA 1
ATOM 558 C C . ASP A 1 77 ? -6.238 -11.961 -13.273 1 84 77 ASP A C 1
ATOM 560 O O . ASP A 1 77 ? -7.367 -12.367 -13.008 1 84 77 ASP A O 1
ATOM 564 N N . PHE A 1 78 ? -5.227 -12.289 -12.656 1 89.19 78 PHE A N 1
ATOM 565 C CA . PHE A 1 78 ? -5.289 -13.234 -11.555 1 89.19 78 PHE A CA 1
ATOM 566 C C . PHE A 1 78 ? -6.207 -12.727 -10.453 1 89.19 78 PHE A C 1
ATOM 568 O O . PHE A 1 78 ? -7.094 -13.445 -9.992 1 89.19 78 PHE A O 1
ATOM 575 N N . VAL A 1 79 ? -5.992 -11.461 -10 1 86.06 79 VAL A N 1
ATOM 576 C CA . VAL A 1 79 ? -6.773 -10.852 -8.93 1 86.06 79 VAL A CA 1
ATOM 577 C C . VAL A 1 79 ? -8.242 -10.766 -9.352 1 86.06 79 VAL A C 1
ATOM 579 O O . VAL A 1 79 ? -9.133 -11.062 -8.555 1 86.06 79 VAL A O 1
ATOM 582 N N . THR A 1 80 ? -8.477 -10.414 -10.602 1 83 80 THR A N 1
ATOM 583 C CA . THR A 1 80 ? -9.836 -10.273 -11.109 1 83 80 THR A CA 1
ATOM 584 C C . THR A 1 80 ? -10.555 -11.625 -11.109 1 83 80 THR A C 1
ATOM 586 O O . THR A 1 80 ? -11.695 -11.727 -10.664 1 83 80 THR A O 1
ATOM 589 N N . ILE A 1 81 ? -9.883 -12.625 -11.648 1 86.25 81 ILE A N 1
ATOM 590 C CA . ILE A 1 81 ? -10.477 -13.945 -11.789 1 86.25 81 ILE A CA 1
ATOM 591 C C . ILE A 1 81 ? -10.672 -14.578 -10.414 1 86.25 81 ILE A C 1
ATOM 593 O O . ILE A 1 81 ? -11.742 -15.125 -10.117 1 86.25 81 ILE A O 1
ATOM 597 N N . GLN A 1 82 ? -9.727 -14.422 -9.539 1 87.19 82 GLN A N 1
ATOM 598 C CA . GLN A 1 82 ? -9.734 -15.141 -8.266 1 87.19 82 GLN A CA 1
ATOM 599 C C . GLN A 1 82 ? -10.602 -14.422 -7.238 1 87.19 82 GLN A C 1
ATOM 601 O O . GLN A 1 82 ? -11.297 -15.062 -6.445 1 87.19 82 GLN A O 1
ATOM 606 N N . PHE A 1 83 ? -10.508 -13.133 -7.211 1 84.69 83 PHE A N 1
ATOM 607 C CA . PHE A 1 83 ? -11.117 -12.406 -6.109 1 84.69 83 PHE A CA 1
ATOM 608 C C . PHE A 1 83 ? -12.258 -11.523 -6.609 1 84.69 83 PHE A C 1
ATOM 610 O O . PHE A 1 83 ? -13.18 -11.203 -5.855 1 84.69 83 PHE A O 1
ATOM 617 N N . GLY A 1 84 ? -12.195 -11.039 -7.863 1 78.38 84 GLY A N 1
ATOM 618 C CA . GLY A 1 84 ? -13.211 -10.18 -8.438 1 78.38 84 GLY A CA 1
ATOM 619 C C . GLY A 1 84 ? -13.062 -8.727 -8.039 1 78.38 84 GLY A C 1
ATOM 620 O O . GLY A 1 84 ? -13.664 -7.84 -8.656 1 78.38 84 GLY A O 1
ATOM 621 N N . LYS A 1 85 ? -12.289 -8.516 -6.934 1 77.94 85 LYS A N 1
ATOM 622 C CA . LYS A 1 85 ? -12.07 -7.152 -6.465 1 77.94 85 LYS A CA 1
ATOM 623 C C . LYS A 1 85 ? -10.742 -7.035 -5.719 1 77.94 85 LYS A C 1
ATOM 625 O O . LYS A 1 85 ? -10.102 -8.047 -5.414 1 77.94 85 LYS A O 1
ATOM 630 N N . LEU A 1 86 ? -10.289 -5.793 -5.535 1 82.94 86 LEU A N 1
ATOM 631 C CA . LEU A 1 86 ? -9.133 -5.469 -4.707 1 82.94 86 LEU A CA 1
ATOM 632 C C . LEU A 1 86 ? -9.461 -4.348 -3.73 1 82.94 86 LEU A C 1
ATOM 634 O O . LEU A 1 86 ? -10.039 -3.328 -4.117 1 82.94 86 LEU A O 1
ATOM 638 N N . ASP A 1 87 ? -9.055 -4.586 -2.475 1 81.38 87 ASP A N 1
ATOM 639 C CA . ASP A 1 87 ? -9.383 -3.607 -1.443 1 81.38 87 ASP A CA 1
ATOM 640 C C . ASP A 1 87 ? -8.148 -2.807 -1.028 1 81.38 87 ASP A C 1
ATOM 642 O O . ASP A 1 87 ? -8.266 -1.644 -0.635 1 81.38 87 ASP A O 1
ATOM 646 N N . ILE A 1 88 ? -6.996 -3.443 -1.112 1 85.56 88 ILE A N 1
ATOM 647 C CA . ILE A 1 88 ? -5.77 -2.809 -0.645 1 85.56 88 ILE A CA 1
ATOM 648 C C . ILE A 1 88 ? -4.629 -3.105 -1.617 1 85.56 88 ILE A C 1
ATOM 650 O O . ILE A 1 88 ? -4.43 -4.258 -2.012 1 85.56 88 ILE A O 1
ATOM 654 N N . LEU A 1 89 ? -3.938 -2.043 -2.049 1 84.56 89 LEU A N 1
ATOM 655 C CA . LEU A 1 89 ? -2.73 -2.188 -2.854 1 84.56 89 LEU A CA 1
ATOM 656 C C . LEU A 1 89 ? -1.53 -1.561 -2.152 1 84.56 89 LEU A C 1
ATOM 658 O O . LEU A 1 89 ? -1.521 -0.356 -1.887 1 84.56 89 LEU A O 1
ATOM 662 N N . VAL A 1 90 ? -0.581 -2.383 -1.811 1 88.19 90 VAL A N 1
ATOM 663 C CA . VAL A 1 90 ? 0.652 -1.901 -1.195 1 88.19 90 VAL A CA 1
ATOM 664 C C . VAL A 1 90 ? 1.785 -1.927 -2.219 1 88.19 90 VAL A C 1
ATOM 666 O O . VAL A 1 90 ? 2.24 -2.998 -2.623 1 88.19 90 VAL A O 1
ATOM 669 N N . ASN A 1 91 ? 2.186 -0.769 -2.621 1 83.69 91 ASN A N 1
ATOM 670 C CA . ASN A 1 91 ? 3.346 -0.646 -3.498 1 83.69 91 ASN A CA 1
ATOM 671 C C . ASN A 1 91 ? 4.641 -0.532 -2.701 1 83.69 91 ASN A C 1
ATOM 673 O O . ASN A 1 91 ? 4.988 0.549 -2.223 1 83.69 91 ASN A O 1
ATOM 677 N N . ASN A 1 92 ? 5.297 -1.467 -2.598 1 79.94 92 ASN A N 1
ATOM 678 C CA . ASN A 1 92 ? 6.566 -1.558 -1.883 1 79.94 92 ASN A CA 1
ATOM 679 C C . ASN A 1 92 ? 7.734 -1.796 -2.838 1 79.94 92 ASN A C 1
ATOM 681 O O . ASN A 1 92 ? 8.875 -1.437 -2.535 1 79.94 92 ASN A O 1
ATOM 685 N N . ALA A 1 93 ? 7.332 -2.453 -3.924 1 63.19 93 ALA A N 1
ATOM 686 C CA . ALA A 1 93 ? 8.344 -2.707 -4.945 1 63.19 93 ALA A CA 1
ATOM 687 C C . ALA A 1 93 ? 8.656 -1.442 -5.738 1 63.19 93 ALA A C 1
ATOM 689 O O . ALA A 1 93 ? 7.746 -0.707 -6.125 1 63.19 93 ALA A O 1
ATOM 690 N N . GLY A 1 94 ? 9.938 -1.198 -6.039 1 55.66 94 GLY A N 1
ATOM 691 C CA . GLY A 1 94 ? 10.328 -0.123 -6.938 1 55.66 94 GLY A CA 1
ATOM 692 C C . GLY A 1 94 ? 10.25 1.248 -6.293 1 55.66 94 GLY A C 1
ATOM 693 O O . GLY A 1 94 ? 10.672 2.244 -6.891 1 55.66 94 GLY A O 1
ATOM 694 N N . VAL A 1 95 ? 9.461 1.343 -5.191 1 54.69 95 VAL A N 1
ATOM 695 C CA . VAL A 1 95 ? 9.422 2.643 -4.527 1 54.69 95 VAL A CA 1
ATOM 696 C C . VAL A 1 95 ? 10.695 2.842 -3.713 1 54.69 95 VAL A C 1
ATOM 698 O O . VAL A 1 95 ? 10.875 3.879 -3.066 1 54.69 95 VAL A O 1
ATOM 701 N N . ASN A 1 96 ? 11.602 1.936 -3.926 1 49.81 96 ASN A N 1
ATOM 702 C CA . ASN A 1 96 ? 12.844 1.945 -3.158 1 49.81 96 ASN A CA 1
ATOM 703 C C . ASN A 1 96 ? 13.531 3.307 -3.223 1 49.81 96 ASN A C 1
ATOM 705 O O . ASN A 1 96 ? 14.664 3.41 -3.691 1 49.81 96 ASN A O 1
ATOM 709 N N . GLY A 1 97 ? 12.852 4.234 -2.627 1 50.88 97 GLY A N 1
ATOM 710 C CA . GLY A 1 97 ? 13.609 5.465 -2.434 1 50.88 97 GLY A CA 1
ATOM 711 C C . GLY A 1 97 ? 13.547 6.395 -3.631 1 50.88 97 GLY A C 1
ATOM 712 O O . GLY A 1 97 ? 14.453 7.203 -3.842 1 50.88 97 GLY A O 1
ATOM 713 N N . THR A 1 98 ? 12.781 5.879 -4.602 1 48.25 98 THR A N 1
ATOM 714 C CA . THR A 1 98 ? 12.773 6.77 -5.758 1 48.25 98 THR A CA 1
ATOM 715 C C . THR A 1 98 ? 12.055 8.078 -5.434 1 48.25 98 THR A C 1
ATOM 717 O O . THR A 1 98 ? 11.195 8.109 -4.555 1 48.25 98 THR A O 1
ATOM 720 N N . ILE A 1 99 ? 12.719 9.18 -5.762 1 44.06 99 ILE A N 1
ATOM 721 C CA . ILE A 1 99 ? 12.102 10.5 -5.656 1 44.06 99 ILE A CA 1
ATOM 722 C C . ILE A 1 99 ? 10.641 10.414 -6.102 1 44.06 99 ILE A C 1
ATOM 724 O O . ILE A 1 99 ? 10.352 9.961 -7.211 1 44.06 99 ILE A O 1
ATOM 728 N N . MET A 1 100 ? 9.891 10.125 -5.152 1 48.03 100 MET A N 1
ATOM 729 C CA . MET A 1 100 ? 8.469 10.047 -5.496 1 48.03 100 MET A CA 1
ATOM 730 C C . MET A 1 100 ? 8.078 11.172 -6.445 1 48.03 100 MET A C 1
ATOM 732 O O . MET A 1 100 ? 8.328 12.344 -6.16 1 48.03 100 MET A O 1
ATOM 736 N N . ASP A 1 101 ? 8.047 10.859 -7.676 1 51.19 101 ASP A N 1
ATOM 737 C CA . ASP A 1 101 ? 7.41 11.758 -8.625 1 51.19 101 ASP A CA 1
ATOM 738 C C . ASP A 1 101 ? 5.957 12.023 -8.242 1 51.19 101 ASP A C 1
ATOM 740 O O . ASP A 1 101 ? 5.176 11.094 -8.062 1 51.19 101 ASP A O 1
ATOM 744 N N . PRO A 1 102 ? 5.738 13.203 -7.699 1 52.62 102 PRO A N 1
ATOM 745 C CA . PRO A 1 102 ? 4.352 13.562 -7.398 1 52.62 102 PRO A CA 1
ATOM 746 C C . PRO A 1 102 ? 3.354 12.93 -8.367 1 52.62 102 PRO A C 1
ATOM 748 O O . PRO A 1 102 ? 2.252 12.547 -7.969 1 52.62 102 PRO A O 1
ATOM 751 N N . GLU A 1 103 ? 3.861 12.875 -9.57 1 56.97 103 GLU A N 1
ATOM 752 C CA . GLU A 1 103 ? 2.961 12.328 -10.578 1 56.97 103 GLU A CA 1
ATOM 753 C C . GLU A 1 103 ? 2.715 10.836 -10.352 1 56.97 103 GLU A C 1
ATOM 755 O O . GLU A 1 103 ? 1.603 10.344 -10.562 1 56.97 103 GLU A O 1
ATOM 760 N N . ALA A 1 104 ? 3.752 10.273 -9.805 1 58.06 104 ALA A N 1
ATOM 761 C CA . ALA A 1 104 ? 3.613 8.852 -9.508 1 58.06 104 ALA A CA 1
ATOM 762 C C . ALA A 1 104 ? 2.648 8.625 -8.352 1 58.06 104 ALA A C 1
ATOM 764 O O . ALA A 1 104 ? 1.842 7.691 -8.383 1 58.06 104 ALA A O 1
ATOM 765 N N . LEU A 1 105 ? 2.65 9.516 -7.465 1 61.62 105 LEU A N 1
ATOM 766 C CA . LEU A 1 105 ? 1.729 9.422 -6.336 1 61.62 105 LEU A CA 1
ATOM 767 C C . LEU A 1 105 ? 0.29 9.633 -6.793 1 61.62 105 LEU A C 1
ATOM 769 O O . LEU A 1 105 ? -0.62 8.93 -6.348 1 61.62 105 LEU A O 1
ATOM 773 N N . ARG A 1 106 ? 0.223 10.609 -7.609 1 61.03 106 ARG A N 1
ATOM 774 C CA . ARG A 1 106 ? -1.102 10.898 -8.148 1 61.03 106 ARG A CA 1
ATOM 775 C C . ARG A 1 106 ? -1.669 9.688 -8.883 1 61.03 106 ARG A C 1
ATOM 777 O O . ARG A 1 106 ? -2.838 9.344 -8.711 1 61.03 106 ARG A O 1
ATOM 784 N N . ALA A 1 107 ? -0.809 9.148 -9.688 1 60.09 107 ALA A N 1
ATOM 785 C CA . ALA A 1 107 ? -1.239 8 -10.477 1 60.09 107 ALA A CA 1
ATOM 786 C C . ALA A 1 107 ? -1.615 6.828 -9.57 1 60.09 107 ALA A C 1
ATOM 788 O O . ALA A 1 107 ? -2.615 6.145 -9.812 1 60.09 107 ALA A O 1
ATOM 789 N N . ALA A 1 108 ? -0.806 6.648 -8.609 1 60.75 108 ALA A N 1
ATOM 790 C CA . ALA A 1 108 ? -1.052 5.547 -7.684 1 60.75 108 ALA A CA 1
ATOM 791 C C . ALA A 1 108 ? -2.359 5.754 -6.926 1 60.75 108 ALA A C 1
ATOM 793 O O . ALA A 1 108 ? -3.15 4.82 -6.773 1 60.75 108 ALA A O 1
ATOM 794 N N . ALA A 1 109 ? -2.539 6.984 -6.461 1 59.44 109 ALA A N 1
ATOM 795 C CA . ALA A 1 109 ? -3.766 7.32 -5.738 1 59.44 109 ALA A CA 1
ATOM 796 C C . ALA A 1 109 ? -4.992 7.145 -6.633 1 59.44 109 ALA A C 1
ATOM 798 O O . ALA A 1 109 ? -6.023 6.633 -6.188 1 59.44 109 ALA A O 1
ATOM 799 N N . ALA A 1 110 ? -4.82 7.562 -7.867 1 56.56 110 ALA A N 1
ATOM 800 C CA . ALA A 1 110 ? -5.914 7.484 -8.828 1 56.56 110 ALA A CA 1
ATOM 801 C C . ALA A 1 110 ? -6.242 6.031 -9.172 1 56.56 110 ALA A C 1
ATOM 803 O O . ALA A 1 110 ? -7.406 5.688 -9.383 1 56.56 110 ALA A O 1
ATOM 804 N N . ALA A 1 111 ? -5.18 5.344 -9.289 1 54.97 111 ALA A N 1
ATOM 805 C CA . ALA A 1 111 ? -5.355 3.934 -9.625 1 54.97 111 ALA A CA 1
ATOM 806 C C . ALA A 1 111 ? -6.191 3.219 -8.57 1 54.97 111 ALA A C 1
ATOM 808 O O . ALA A 1 111 ? -7.008 2.354 -8.898 1 54.97 111 ALA A O 1
ATOM 809 N N . GLY A 1 112 ? -5.883 3.543 -7.371 1 52.72 112 GLY A N 1
ATOM 810 C CA . GLY A 1 112 ? -6.699 2.969 -6.312 1 52.72 112 GLY A CA 1
ATOM 811 C C . GLY A 1 112 ? -8.172 3.295 -6.457 1 52.72 112 GLY A C 1
ATOM 812 O O . GLY A 1 112 ? -9.031 2.527 -6.012 1 52.72 112 GLY A O 1
ATOM 813 N N . LEU A 1 113 ? -8.477 4.473 -6.977 1 49.88 113 LEU A N 1
ATOM 814 C CA . LEU A 1 113 ? -9.859 4.902 -7.141 1 49.88 113 LEU A CA 1
ATOM 815 C C . LEU A 1 113 ? -10.523 4.176 -8.305 1 49.88 113 LEU A C 1
ATOM 817 O O . LEU A 1 113 ? -11.742 4.258 -8.484 1 49.88 113 LEU A O 1
ATOM 821 N N . GLY A 1 114 ? -9.945 3.303 -8.781 1 44.97 114 GLY A N 1
ATOM 822 C CA . GLY A 1 114 ? -10.57 2.619 -9.906 1 44.97 114 GLY A CA 1
ATOM 823 C C . GLY A 1 114 ? -10.938 3.555 -11.039 1 44.97 114 GLY A C 1
ATOM 824 O O . GLY A 1 114 ? -11.727 3.197 -11.914 1 44.97 114 GLY A O 1
ATOM 825 N N . LYS A 1 115 ? -10.906 4.93 -10.781 1 40.62 115 LYS A N 1
ATOM 826 C CA . LYS A 1 115 ? -11.531 5.742 -11.82 1 40.62 115 LYS A CA 1
ATOM 827 C C . LYS A 1 115 ? -10.664 5.793 -13.07 1 40.62 115 LYS A C 1
ATOM 829 O O . LYS A 1 115 ? -9.438 5.875 -12.977 1 40.62 115 LYS A O 1
ATOM 834 N N . LYS A 1 116 ? -11.164 5.406 -14.148 1 35.03 116 LYS A N 1
ATOM 835 C CA . LYS A 1 116 ? -10.789 5.566 -15.555 1 35.03 116 LYS A CA 1
ATOM 836 C C . LYS A 1 116 ? -10.164 6.938 -15.805 1 35.03 116 LYS A C 1
ATOM 838 O O . LYS A 1 116 ? -9.352 7.098 -16.703 1 35.03 116 LYS A O 1
ATOM 843 N N . ASP A 1 117 ? -10.656 8.07 -15.328 1 30.89 117 ASP A N 1
ATOM 844 C CA . ASP A 1 117 ? -10.438 9.391 -15.898 1 30.89 117 ASP A CA 1
ATOM 845 C C . ASP A 1 117 ? -9.156 10.023 -15.359 1 30.89 117 ASP A C 1
ATOM 847 O O . ASP A 1 117 ? -8.984 11.242 -15.422 1 30.89 117 ASP A O 1
ATOM 851 N N . VAL A 1 118 ? -8.492 9.625 -14.57 1 32.28 118 VAL A N 1
ATOM 852 C CA . VAL A 1 118 ? -7.355 10.477 -14.242 1 32.28 118 VAL A CA 1
ATOM 853 C C . VAL A 1 118 ? -6.301 10.367 -15.344 1 32.28 118 VAL A C 1
ATOM 855 O O . VAL A 1 118 ? -5.684 9.312 -15.523 1 32.28 118 VAL A O 1
ATOM 858 N N . GLU A 1 119 ? -6.398 11.234 -16.438 1 30.67 119 GLU A N 1
ATOM 859 C CA . GLU A 1 119 ? -5.406 11.562 -17.453 1 30.67 119 GLU A CA 1
ATOM 860 C C . GLU A 1 119 ? -4.094 12.016 -16.828 1 30.67 119 GLU A C 1
ATOM 862 O O . GLU A 1 119 ? -4.023 13.094 -16.234 1 30.67 119 GLU A O 1
ATOM 867 N N . VAL A 1 120 ? -3.441 11.344 -16.203 1 30.38 120 VAL A N 1
ATOM 868 C CA . VAL A 1 120 ? -2.094 11.844 -15.945 1 30.38 120 VAL A CA 1
ATOM 869 C C . VAL A 1 120 ? -1.393 12.117 -17.281 1 30.38 120 VAL A C 1
ATOM 871 O O . VAL A 1 120 ? -1.252 11.219 -18.109 1 30.38 120 VAL A O 1
ATOM 874 N N . LYS A 1 121 ? -1.412 13.445 -17.812 1 26.69 121 LYS A N 1
ATOM 875 C CA . LYS A 1 121 ? -0.611 13.961 -18.922 1 26.69 121 LYS A CA 1
ATOM 876 C C . LYS A 1 121 ? 0.862 13.602 -18.75 1 26.69 121 LYS A C 1
ATOM 878 O O . LYS A 1 121 ? 1.561 14.203 -17.922 1 26.69 121 LYS A O 1
ATOM 883 N N . TRP A 1 122 ? 1.226 12.5 -19.188 1 28.53 122 TRP A N 1
ATOM 884 C CA . TRP A 1 122 ? 2.59 12.039 -19.422 1 28.53 122 TRP A CA 1
ATOM 885 C C . TRP A 1 122 ? 3.344 13 -20.344 1 28.53 122 TRP A C 1
ATOM 887 O O . TRP A 1 122 ? 4.566 12.906 -20.469 1 28.53 122 TRP A O 1
ATOM 897 N N . SER A 1 123 ? 2.812 13.875 -21.172 1 27.88 123 SER A N 1
ATOM 898 C CA . SER A 1 123 ? 3.629 14.57 -22.172 1 27.88 123 SER A CA 1
ATOM 899 C C . SER A 1 123 ? 4.738 15.375 -21.5 1 27.88 123 SER A C 1
ATOM 901 O O . SER A 1 123 ? 5.855 15.445 -22.016 1 27.88 123 SER A O 1
ATOM 903 N N . GLU A 1 124 ? 4.449 16.234 -20.641 1 28.78 124 GLU A N 1
ATOM 904 C CA . GLU A 1 124 ? 5.457 17.281 -20.484 1 28.78 124 GLU A CA 1
ATOM 905 C C . GLU A 1 124 ? 6.645 16.766 -19.672 1 28.78 124 GLU A C 1
ATOM 907 O O . GLU A 1 124 ? 7.668 17.453 -19.562 1 28.78 124 GLU A O 1
ATOM 912 N N . MET A 1 125 ? 6.555 15.703 -18.953 1 25.77 125 MET A N 1
ATOM 913 C CA . MET A 1 125 ? 7.824 15.477 -18.25 1 25.77 125 MET A CA 1
ATOM 914 C C . MET A 1 125 ? 8.812 14.742 -19.156 1 25.77 125 MET A C 1
ATOM 916 O O . MET A 1 125 ? 9.969 14.539 -18.781 1 25.77 125 MET A O 1
ATOM 920 N N . LEU A 1 126 ? 8.328 14.234 -20.234 1 24.45 126 LEU A N 1
ATOM 921 C CA . LEU A 1 126 ? 9.344 13.75 -21.172 1 24.45 126 LEU A CA 1
ATOM 922 C C . LEU A 1 126 ? 9.992 14.906 -21.922 1 24.45 126 LEU A C 1
ATOM 924 O O . LEU A 1 126 ? 11.078 14.758 -22.484 1 24.45 126 LEU A O 1
ATOM 928 N N . THR A 1 127 ? 9.57 16.156 -21.922 1 22.86 127 THR A N 1
ATOM 929 C CA . THR A 1 127 ? 10.492 17 -22.672 1 22.86 127 THR A CA 1
ATOM 930 C C . THR A 1 127 ? 11.672 17.422 -21.797 1 22.86 127 THR A C 1
ATOM 932 O O . THR A 1 127 ? 11.492 17.734 -20.609 1 22.86 127 THR A O 1
ATOM 935 N N . MET B 1 1 ? 27.453 -2.066 8.281 1 24.3 1 MET B N 1
ATOM 936 C CA . MET B 1 1 ? 26.078 -2.52 8.25 1 24.3 1 MET B CA 1
ATOM 937 C C . MET B 1 1 ? 25.203 -1.568 7.43 1 24.3 1 MET B C 1
ATOM 939 O O . MET B 1 1 ? 25.188 -0.362 7.684 1 24.3 1 MET B O 1
ATOM 943 N N . ALA B 1 2 ? 25.172 -1.615 6.184 1 32.81 2 ALA B N 1
ATOM 944 C CA . ALA B 1 2 ? 24.781 -0.489 5.34 1 32.81 2 ALA B CA 1
ATOM 945 C C . ALA B 1 2 ? 23.594 0.258 5.941 1 32.81 2 ALA B C 1
ATOM 947 O O . ALA B 1 2 ? 22.641 -0.361 6.43 1 32.81 2 ALA B O 1
ATOM 948 N N . GLU B 1 3 ? 23.625 1.254 6.746 1 36.38 3 GLU B N 1
ATOM 949 C CA . GLU B 1 3 ? 22.672 1.969 7.598 1 36.38 3 GLU B CA 1
ATOM 950 C C . GLU B 1 3 ? 21.297 2.025 6.961 1 36.38 3 GLU B C 1
ATOM 952 O O . GLU B 1 3 ? 21.125 2.559 5.863 1 36.38 3 GLU B O 1
ATOM 957 N N . ALA B 1 4 ? 20.547 0.953 6.867 1 48.41 4 ALA B N 1
ATOM 958 C CA . ALA B 1 4 ? 19.234 0.804 6.234 1 48.41 4 ALA B CA 1
ATOM 959 C C . ALA B 1 4 ? 18.438 2.1 6.32 1 48.41 4 ALA B C 1
ATOM 961 O O . ALA B 1 4 ? 18.109 2.562 7.414 1 48.41 4 ALA B O 1
ATOM 962 N N . GLY B 1 5 ? 18.812 3.133 5.578 1 65.19 5 GLY B N 1
ATOM 963 C CA . GLY B 1 5 ? 18.359 4.512 5.637 1 65.19 5 GLY B CA 1
ATOM 964 C C . GLY B 1 5 ? 16.875 4.641 5.93 1 65.19 5 GLY B C 1
ATOM 965 O O . GLY B 1 5 ? 16.141 3.65 5.902 1 65.19 5 GLY B O 1
ATOM 966 N N . LYS B 1 6 ? 16.406 5.805 6.508 1 80.5 6 LYS B N 1
ATOM 967 C CA . LYS B 1 6 ? 15.039 6.137 6.879 1 80.5 6 LYS B CA 1
ATOM 968 C C . LYS B 1 6 ? 14.078 5.867 5.723 1 80.5 6 LYS B C 1
ATOM 970 O O . LYS B 1 6 ? 14.375 6.188 4.57 1 80.5 6 LYS B O 1
ATOM 975 N N . ARG B 1 7 ? 13.133 4.953 5.945 1 85.5 7 ARG B N 1
ATOM 976 C CA . ARG B 1 7 ? 12.094 4.684 4.957 1 85.5 7 ARG B CA 1
ATOM 977 C C . ARG B 1 7 ? 10.852 5.52 5.227 1 85.5 7 ARG B C 1
ATOM 979 O O . ARG B 1 7 ? 10.523 5.809 6.383 1 85.5 7 ARG B O 1
ATOM 986 N N . TYR B 1 8 ? 10.203 5.945 4.141 1 89.25 8 TYR B N 1
ATOM 987 C CA . TYR B 1 8 ? 9.031 6.812 4.207 1 89.25 8 TYR B CA 1
ATOM 988 C C . TYR B 1 8 ? 7.828 6.156 3.535 1 89.25 8 TYR B C 1
ATOM 990 O O . TYR B 1 8 ? 7.953 5.586 2.451 1 89.25 8 TYR B O 1
ATOM 998 N N . ALA B 1 9 ? 6.734 6.203 4.246 1 89.81 9 ALA B N 1
ATOM 999 C CA . ALA B 1 9 ? 5.523 5.578 3.721 1 89.81 9 ALA B CA 1
ATOM 1000 C C . ALA B 1 9 ? 4.344 6.543 3.764 1 89.81 9 ALA B C 1
ATOM 1002 O O . ALA B 1 9 ? 4.285 7.426 4.625 1 89.81 9 ALA B O 1
ATOM 1003 N N . VAL B 1 10 ? 3.471 6.379 2.791 1 90.19 10 VAL B N 1
ATOM 1004 C CA . VAL B 1 10 ? 2.164 7.023 2.803 1 90.19 10 VAL B CA 1
ATOM 1005 C C . VAL B 1 10 ? 1.063 5.965 2.814 1 90.19 10 VAL B C 1
ATOM 1007 O O . VAL B 1 10 ? 1.108 5.008 2.039 1 90.19 10 VAL B O 1
ATOM 1010 N N . VAL B 1 11 ? 0.125 6.059 3.695 1 91 11 VAL B N 1
ATOM 1011 C CA . VAL B 1 11 ? -1.05 5.195 3.732 1 91 11 VAL B CA 1
ATOM 1012 C C . VAL B 1 11 ? -2.314 6.031 3.547 1 91 11 VAL B C 1
ATOM 1014 O O . VAL B 1 11 ? -2.6 6.926 4.352 1 91 11 VAL B O 1
ATOM 1017 N N . THR B 1 12 ? -3.061 5.75 2.453 1 89.06 12 THR B N 1
ATOM 1018 C CA . THR B 1 12 ? -4.277 6.516 2.209 1 89.06 12 THR B CA 1
ATOM 1019 C C . THR B 1 12 ? -5.445 5.945 3.012 1 89.06 12 THR B C 1
ATOM 1021 O O . THR B 1 12 ? -5.508 4.734 3.252 1 89.06 12 THR B O 1
ATOM 1024 N N . GLY B 1 13 ? -6.363 6.871 3.486 1 88.44 13 GLY B N 1
ATOM 1025 C CA . GLY B 1 13 ? -7.523 6.434 4.246 1 88.44 13 GLY B CA 1
ATOM 1026 C C . GLY B 1 13 ? -7.16 5.668 5.504 1 88.44 13 GLY B C 1
ATOM 1027 O O . GLY B 1 13 ? -7.691 4.586 5.754 1 88.44 13 GLY B O 1
ATOM 1028 N N . SER B 1 14 ? -6.344 6.219 6.293 1 92.69 14 SER B N 1
ATOM 1029 C CA . SER B 1 14 ? -5.668 5.375 7.27 1 92.69 14 SER B CA 1
ATOM 1030 C C . SER B 1 14 ? -5.957 5.836 8.695 1 92.69 14 SER B C 1
ATOM 1032 O O . SER B 1 14 ? -5.242 5.473 9.625 1 92.69 14 SER B O 1
ATOM 1034 N N . ASN B 1 15 ? -7.035 6.586 8.93 1 92.75 15 ASN B N 1
ATOM 1035 C CA . ASN B 1 15 ? -7.336 7.051 10.281 1 92.75 15 ASN B CA 1
ATOM 1036 C C . ASN B 1 15 ? -8.102 6 11.078 1 92.75 15 ASN B C 1
ATOM 1038 O O . ASN B 1 15 ? -8.344 6.176 12.273 1 92.75 15 ASN B O 1
ATOM 1042 N N . LYS B 1 16 ? -8.547 4.863 10.445 1 88.12 16 LYS B N 1
ATOM 1043 C CA . LYS B 1 16 ? -9.273 3.797 11.125 1 88.12 16 LYS B CA 1
ATOM 1044 C C . LYS B 1 16 ? -9.109 2.469 10.391 1 88.12 16 LYS B C 1
ATOM 1046 O O . LYS B 1 16 ? -8.539 2.42 9.297 1 88.12 16 LYS B O 1
ATOM 1051 N N . GLY B 1 17 ? -9.531 1.357 11.102 1 86.62 17 GLY B N 1
ATOM 1052 C CA . GLY B 1 17 ? -9.617 0.05 10.469 1 86.62 17 GLY B CA 1
ATOM 1053 C C . GLY B 1 17 ? -8.266 -0.51 10.07 1 86.62 17 GLY B C 1
ATOM 1054 O O . GLY B 1 17 ? -7.289 -0.392 10.82 1 86.62 17 GLY B O 1
ATOM 1055 N N . VAL B 1 18 ? -8.242 -1.171 8.93 1 83.44 18 VAL B N 1
ATOM 1056 C CA . VAL B 1 18 ? -7.055 -1.852 8.422 1 83.44 18 VAL B CA 1
ATOM 1057 C C . VAL B 1 18 ? -5.949 -0.833 8.156 1 83.44 18 VAL B C 1
ATOM 1059 O O . VAL B 1 18 ? -4.781 -1.079 8.469 1 83.44 18 VAL B O 1
ATOM 1062 N N . GLY B 1 19 ? -6.359 0.375 7.531 1 89.12 19 GLY B N 1
ATOM 1063 C CA . GLY B 1 19 ? -5.371 1.416 7.281 1 89.12 19 GLY B CA 1
ATOM 1064 C C . GLY B 1 19 ? -4.664 1.877 8.539 1 89.12 19 GLY B C 1
ATOM 1065 O O . GLY B 1 19 ? -3.441 2.039 8.547 1 89.12 19 GLY B O 1
ATOM 1066 N N . PHE B 1 20 ? -5.418 2.031 9.562 1 90.62 20 PHE B N 1
ATOM 1067 C CA . PHE B 1 20 ? -4.871 2.436 10.852 1 90.62 20 PHE B CA 1
ATOM 1068 C C . PHE B 1 20 ? -3.871 1.406 11.359 1 90.62 20 PHE B C 1
ATOM 1070 O O . PHE B 1 20 ? -2.791 1.766 11.836 1 90.62 20 PHE B O 1
ATOM 1077 N N . GLY B 1 21 ? -4.164 0.161 11.25 1 87.62 21 GLY B N 1
ATOM 1078 C CA . GLY B 1 21 ? -3.271 -0.917 11.641 1 87.62 21 GLY B CA 1
ATOM 1079 C C . GLY B 1 21 ? -1.983 -0.945 10.844 1 87.62 21 GLY B C 1
ATOM 1080 O O . GLY B 1 21 ? -0.912 -1.213 11.391 1 87.62 21 GLY B O 1
ATOM 1081 N N . ILE B 1 22 ? -2.092 -0.678 9.586 1 89.31 22 ILE B N 1
ATOM 1082 C CA . ILE B 1 22 ? -0.911 -0.678 8.727 1 89.31 22 ILE B CA 1
ATOM 1083 C C . ILE B 1 22 ? 0.027 0.454 9.141 1 89.31 22 ILE B C 1
ATOM 1085 O O . ILE B 1 22 ? 1.241 0.259 9.234 1 89.31 22 ILE B O 1
ATOM 1089 N N . VAL B 1 23 ? -0.6 1.638 9.359 1 92.56 23 VAL B N 1
ATOM 1090 C CA . VAL B 1 23 ? 0.211 2.76 9.82 1 92.56 23 VAL B CA 1
ATOM 1091 C C . VAL B 1 23 ? 0.942 2.375 11.109 1 92.56 23 VAL B C 1
ATOM 1093 O O . VAL B 1 23 ? 2.146 2.605 11.234 1 92.56 23 VAL B O 1
ATOM 1096 N N . ARG B 1 24 ? 0.256 1.759 12.039 1 90.44 24 ARG B N 1
ATOM 1097 C CA . ARG B 1 24 ? 0.842 1.343 13.305 1 90.44 24 ARG B CA 1
ATOM 1098 C C . ARG B 1 24 ? 2.008 0.384 13.086 1 90.44 24 ARG B C 1
ATOM 1100 O O . ARG B 1 24 ? 3.064 0.531 13.703 1 90.44 24 ARG B O 1
ATOM 1107 N N . GLN B 1 25 ? 1.837 -0.512 12.242 1 86.69 25 GLN B N 1
ATOM 1108 C CA . GLN B 1 25 ? 2.859 -1.52 11.977 1 86.69 25 GLN B CA 1
ATOM 1109 C C . GLN B 1 25 ? 4.09 -0.896 11.328 1 86.69 25 GLN B C 1
ATOM 1111 O O . GLN B 1 25 ? 5.223 -1.21 11.703 1 86.69 25 GLN B O 1
ATOM 1116 N N . LEU B 1 26 ? 3.869 -0.102 10.297 1 89.44 26 LEU B N 1
ATOM 1117 C CA . LEU B 1 26 ? 4.98 0.553 9.617 1 89.44 26 LEU B CA 1
ATOM 1118 C C . LEU B 1 26 ? 5.789 1.405 10.594 1 89.44 26 LEU B C 1
ATOM 1120 O O . LEU B 1 26 ? 7.02 1.324 10.617 1 89.44 26 LEU B O 1
ATOM 1124 N N . ALA B 1 27 ? 5.055 2.18 11.406 1 90.69 27 ALA B N 1
ATOM 1125 C CA . ALA B 1 27 ? 5.723 3.027 12.391 1 90.69 27 ALA B CA 1
ATOM 1126 C C . ALA B 1 27 ? 6.492 2.188 13.406 1 90.69 27 ALA B C 1
ATOM 1128 O O . ALA B 1 27 ? 7.613 2.533 13.789 1 90.69 27 ALA B O 1
ATOM 1129 N N . SER B 1 28 ? 5.906 1.061 13.773 1 86.88 28 SER B N 1
ATOM 1130 C CA . SER B 1 28 ? 6.539 0.177 14.75 1 86.88 28 SER B CA 1
ATOM 1131 C C . SER B 1 28 ? 7.801 -0.46 14.172 1 86.88 28 SER B C 1
ATOM 1133 O O . SER B 1 28 ? 8.664 -0.917 14.93 1 86.88 28 SER B O 1
ATOM 1135 N N . ASN B 1 29 ? 7.91 -0.503 12.914 1 84.38 29 ASN B N 1
ATOM 1136 C CA . ASN B 1 29 ? 9.078 -1.07 12.258 1 84.38 29 ASN B CA 1
ATOM 1137 C C . ASN B 1 29 ? 10.07 0.014 11.836 1 84.38 29 ASN B C 1
ATOM 1139 O O . ASN B 1 29 ? 10.938 -0.224 11 1 84.38 29 ASN B O 1
ATOM 1143 N N . GLY B 1 30 ? 9.828 1.207 12.352 1 86.5 30 GLY B N 1
ATOM 1144 C CA . GLY B 1 30 ? 10.781 2.287 12.164 1 86.5 30 GLY B CA 1
ATOM 1145 C C . GLY B 1 30 ? 10.562 3.061 10.875 1 86.5 30 GLY B C 1
ATOM 1146 O O . GLY B 1 30 ? 11.43 3.832 10.453 1 86.5 30 GLY B O 1
ATOM 1147 N N . VAL B 1 31 ? 9.492 2.877 10.18 1 88.56 31 VAL B N 1
ATOM 1148 C CA . VAL B 1 31 ? 9.18 3.57 8.93 1 88.56 31 VAL B CA 1
ATOM 1149 C C . VAL B 1 31 ? 8.43 4.863 9.234 1 88.56 31 VAL B C 1
ATOM 1151 O O . VAL B 1 31 ? 7.426 4.848 9.953 1 88.56 31 VAL B O 1
ATOM 1154 N N . MET B 1 32 ? 8.953 5.992 8.805 1 92.94 32 MET B N 1
ATOM 1155 C CA . MET B 1 32 ? 8.219 7.25 8.898 1 92.94 32 MET B CA 1
ATOM 1156 C C . MET B 1 32 ? 6.965 7.215 8.023 1 92.94 32 MET B C 1
ATOM 1158 O O . MET B 1 32 ? 7.059 7.043 6.809 1 92.94 32 MET B O 1
ATOM 1162 N N . THR B 1 33 ? 5.824 7.379 8.633 1 93.56 33 THR B N 1
ATOM 1163 C CA . THR B 1 33 ? 4.59 7.082 7.914 1 93.56 33 THR B CA 1
ATOM 1164 C C . THR B 1 33 ? 3.646 8.281 7.945 1 93.56 33 THR B C 1
ATOM 1166 O O . THR B 1 33 ? 3.402 8.859 9.008 1 93.56 33 THR B O 1
ATOM 1169 N N . VAL B 1 34 ? 3.178 8.68 6.785 1 94.94 34 VAL B N 1
ATOM 1170 C CA . VAL B 1 34 ? 2.139 9.703 6.68 1 94.94 34 VAL B CA 1
ATOM 1171 C C . VAL B 1 34 ? 0.763 9.047 6.734 1 94.94 34 VAL B C 1
ATOM 1173 O O . VAL B 1 34 ? 0.401 8.273 5.844 1 94.94 34 VAL B O 1
ATOM 1176 N N . LEU B 1 35 ? 0.091 9.281 7.781 1 96 35 LEU B N 1
ATOM 1177 C CA . LEU B 1 35 ? -1.315 8.914 7.918 1 96 35 LEU B CA 1
ATOM 1178 C C . LEU B 1 35 ? -2.209 9.93 7.207 1 96 35 LEU B C 1
ATOM 1180 O O . LEU B 1 35 ? -2.057 11.133 7.398 1 96 35 LEU B O 1
ATOM 1184 N N . THR B 1 36 ? -3.117 9.422 6.32 1 94.62 36 THR B N 1
ATOM 1185 C CA . THR B 1 36 ? -3.953 10.383 5.605 1 94.62 36 THR B CA 1
ATOM 1186 C C . THR B 1 36 ? -5.434 10.078 5.832 1 94.62 36 THR B C 1
ATOM 1188 O O . THR B 1 36 ? -5.809 8.93 6.082 1 94.62 36 THR B O 1
ATOM 1191 N N . ALA B 1 37 ? -6.219 11.109 5.746 1 94.19 37 ALA B N 1
ATOM 1192 C CA . ALA B 1 37 ? -7.676 11.055 5.824 1 94.19 37 ALA B CA 1
ATOM 1193 C C . ALA B 1 37 ? -8.305 12.32 5.25 1 94.19 37 ALA B C 1
ATOM 1195 O O . ALA B 1 37 ? -7.633 13.344 5.102 1 94.19 37 ALA B O 1
ATOM 1196 N N . ARG B 1 38 ? -9.586 12.141 4.93 1 93.5 38 ARG B N 1
ATOM 1197 C CA . ARG B 1 38 ? -10.289 13.312 4.426 1 93.5 38 ARG B CA 1
ATOM 1198 C C . ARG B 1 38 ? -10.625 14.281 5.559 1 93.5 38 ARG B C 1
ATOM 1200 O O . ARG B 1 38 ? -10.633 15.5 5.363 1 93.5 38 ARG B O 1
ATOM 1207 N N . ASP B 1 39 ? -10.906 13.695 6.723 1 94.62 39 ASP B N 1
ATOM 1208 C CA . ASP B 1 39 ? -11.297 14.477 7.891 1 94.62 39 ASP B CA 1
ATOM 1209 C C . ASP B 1 39 ? -10.086 14.797 8.766 1 94.62 39 ASP B C 1
ATOM 1211 O O . ASP B 1 39 ? -9.453 13.891 9.312 1 94.62 39 ASP B O 1
ATOM 1215 N N . GLU B 1 40 ? -9.805 16.078 8.906 1 95.88 40 GLU B N 1
ATOM 1216 C CA . GLU B 1 40 ? -8.625 16.5 9.648 1 95.88 40 GLU B CA 1
ATOM 1217 C C . GLU B 1 40 ? -8.727 16.094 11.117 1 95.88 40 GLU B C 1
ATOM 1219 O O . GLU B 1 40 ? -7.758 15.602 11.703 1 95.88 40 GLU B O 1
ATOM 1224 N N . LYS B 1 41 ? -9.852 16.328 11.688 1 96.94 41 LYS B N 1
ATOM 1225 C CA . LYS B 1 41 ? -10.039 16.016 13.102 1 96.94 41 LYS B CA 1
ATOM 1226 C C . LYS B 1 41 ? -9.812 14.539 13.375 1 96.94 41 LYS B C 1
ATOM 1228 O O . LYS B 1 41 ? -9.094 14.172 14.297 1 96.94 41 LYS B O 1
ATOM 1233 N N . LYS B 1 42 ? -10.398 13.703 12.617 1 96.19 42 LYS B N 1
ATOM 1234 C CA . LYS B 1 42 ? -10.242 12.258 12.773 1 96.19 42 LYS B CA 1
ATOM 1235 C C . LYS B 1 42 ? -8.797 11.836 12.539 1 96.19 42 LYS B C 1
ATOM 1237 O O . LYS B 1 42 ? -8.297 10.922 13.195 1 96.19 42 LYS B O 1
ATOM 1242 N N . GLY B 1 43 ? -8.141 12.5 11.516 1 96.75 43 GLY B N 1
ATOM 1243 C CA . GLY B 1 43 ? -6.75 12.195 11.242 1 96.75 43 GLY B CA 1
ATOM 1244 C C . GLY B 1 43 ? -5.824 12.508 12.406 1 96.75 43 GLY B C 1
ATOM 1245 O O . GLY B 1 43 ? -4.984 11.688 12.773 1 96.75 43 GLY B O 1
ATOM 1246 N N . ILE B 1 44 ? -6.043 13.641 13.023 1 95.94 44 ILE B N 1
ATOM 1247 C CA . ILE B 1 44 ? -5.211 14.062 14.141 1 95.94 44 ILE B CA 1
ATOM 1248 C C . ILE B 1 44 ? -5.457 13.156 15.344 1 95.94 44 ILE B C 1
ATOM 1250 O O . ILE B 1 44 ? -4.516 12.75 16.031 1 95.94 44 ILE B O 1
ATOM 1254 N N . GLU B 1 45 ? -6.68 12.82 15.562 1 95.62 45 GLU B N 1
ATOM 1255 C CA . GLU B 1 45 ? -7.02 11.898 16.641 1 95.62 45 GLU B CA 1
ATOM 1256 C C . GLU B 1 45 ? -6.332 10.555 16.453 1 95.62 45 GLU B C 1
ATOM 1258 O O . GLU B 1 45 ? -5.855 9.953 17.422 1 95.62 45 GLU B O 1
ATOM 1263 N N . ALA B 1 46 ? -6.348 10.078 15.289 1 94.5 46 ALA B N 1
ATOM 1264 C CA . ALA B 1 46 ? -5.711 8.797 14.992 1 94.5 46 ALA B CA 1
ATOM 1265 C C . ALA B 1 46 ? -4.215 8.844 15.297 1 94.5 46 ALA B C 1
ATOM 1267 O O . ALA B 1 46 ? -3.662 7.898 15.859 1 94.5 46 ALA B O 1
ATOM 1268 N N . VAL B 1 47 ? -3.562 9.93 14.867 1 95.12 47 VAL B N 1
ATOM 1269 C CA . VAL B 1 47 ? -2.137 10.086 15.133 1 95.12 47 VAL B CA 1
ATOM 1270 C C . VAL B 1 47 ? -1.885 10.055 16.641 1 95.12 47 VAL B C 1
ATOM 1272 O O . VAL B 1 47 ? -0.941 9.406 17.109 1 95.12 47 VAL B O 1
ATOM 1275 N N . GLU B 1 48 ? -2.734 10.711 17.375 1 93.19 48 GLU B N 1
ATOM 1276 C CA . GLU B 1 48 ? -2.582 10.758 18.828 1 93.19 48 GLU B CA 1
ATOM 1277 C C . GLU B 1 48 ? -2.74 9.375 19.453 1 93.19 48 GLU B C 1
ATOM 1279 O O . GLU B 1 48 ? -2.008 9.016 20.375 1 93.19 48 GLU B O 1
ATOM 1284 N N . LYS B 1 49 ? -3.662 8.664 18.938 1 92.31 49 LYS B N 1
ATOM 1285 C CA . LYS B 1 49 ? -3.867 7.301 19.438 1 92.3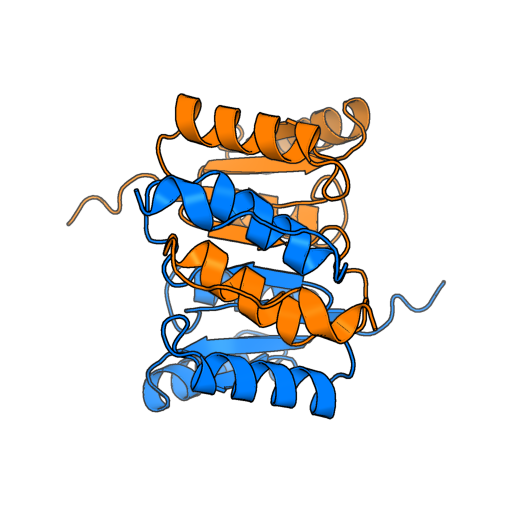1 49 LYS B CA 1
ATOM 1286 C C . LYS B 1 49 ? -2.641 6.434 19.172 1 92.31 49 LYS B C 1
ATOM 1288 O O . LYS B 1 49 ? -2.277 5.594 20 1 92.31 49 LYS B O 1
ATOM 1293 N N . LEU B 1 50 ? -2.068 6.625 17.984 1 91.38 50 LEU B N 1
ATOM 1294 C CA . LEU B 1 50 ? -0.897 5.84 17.625 1 91.38 50 LEU B CA 1
ATOM 1295 C C . LEU B 1 50 ? 0.307 6.219 18.469 1 91.38 50 LEU B C 1
ATOM 1297 O O . LEU B 1 50 ? 1.155 5.375 18.766 1 91.38 50 LEU B O 1
ATOM 1301 N N . LYS B 1 51 ? 0.352 7.484 18.828 1 86.44 51 LYS B N 1
ATOM 1302 C CA . LYS B 1 51 ? 1.453 7.949 19.656 1 86.44 51 LYS B CA 1
ATOM 1303 C C . LYS B 1 51 ? 1.392 7.316 21.047 1 86.44 51 LYS B C 1
ATOM 1305 O O . LYS B 1 51 ? 2.426 7.113 21.688 1 86.44 51 LYS B O 1
ATOM 1310 N N . GLU B 1 52 ? 0.244 7.027 21.438 1 81.81 52 GLU B N 1
ATOM 1311 C CA . GLU B 1 52 ? 0.062 6.41 22.75 1 81.81 52 GLU B CA 1
ATOM 1312 C C . GLU B 1 52 ? 0.515 4.953 22.734 1 81.81 52 GLU B C 1
ATOM 1314 O O . GLU B 1 52 ? 0.915 4.414 23.766 1 81.81 52 GLU B O 1
ATOM 1319 N N . CYS B 1 53 ? 0.476 4.242 21.609 1 66.81 53 CYS B N 1
ATOM 1320 C CA . CYS B 1 53 ? 0.698 2.801 21.547 1 66.81 53 CYS B CA 1
ATOM 1321 C C . CYS B 1 53 ? 2.064 2.482 20.953 1 66.81 53 CYS B C 1
ATOM 1323 O O . CYS B 1 53 ? 2.463 1.319 20.891 1 66.81 53 CYS B O 1
ATOM 1325 N N . GLY B 1 54 ? 2.84 3.379 20.438 1 61.69 54 GLY B N 1
ATOM 1326 C CA . GLY B 1 54 ? 4.09 3.061 19.766 1 61.69 54 GLY B CA 1
ATOM 1327 C C . GLY B 1 54 ? 5 4.262 19.594 1 61.69 54 GLY B C 1
ATOM 1328 O O . GLY B 1 54 ? 4.777 5.305 20.219 1 61.69 54 GLY B O 1
ATOM 1329 N N . PRO B 1 55 ? 6.148 3.959 18.875 1 58.78 55 PRO B N 1
ATOM 1330 C CA . PRO B 1 55 ? 7.07 5.082 18.703 1 58.78 55 PRO B CA 1
ATOM 1331 C C . PRO B 1 55 ? 6.426 6.281 18.016 1 58.78 55 PRO B C 1
ATOM 1333 O O . PRO B 1 55 ? 5.977 6.168 16.875 1 58.78 55 PRO B O 1
ATOM 1336 N N . SER B 1 56 ? 5.988 7.359 18.812 1 63 56 SER B N 1
ATOM 1337 C CA . SER B 1 56 ? 5.16 8.539 18.578 1 63 56 SER B CA 1
ATOM 1338 C C . SER B 1 56 ? 5.707 9.383 17.438 1 63 56 SER B C 1
ATOM 1340 O O . SER B 1 56 ? 4.941 9.984 16.688 1 63 56 SER B O 1
ATOM 1342 N N . ASP B 1 57 ? 6.957 9.227 17.125 1 83.69 57 ASP B N 1
ATOM 1343 C CA . ASP B 1 57 ? 7.535 10.289 16.312 1 83.69 57 ASP B CA 1
ATOM 1344 C C . ASP B 1 57 ? 7.672 9.852 14.852 1 83.69 57 ASP B C 1
ATOM 1346 O O . ASP B 1 57 ? 8.273 10.555 14.039 1 83.69 57 ASP B O 1
ATOM 1350 N N . LEU B 1 58 ? 6.914 8.742 14.625 1 91.88 58 LEU B N 1
ATOM 1351 C CA . LEU B 1 58 ? 7.145 8.273 13.266 1 91.88 58 LEU B CA 1
ATOM 1352 C C . LEU B 1 58 ? 5.855 8.32 12.445 1 91.88 58 LEU B C 1
ATOM 1354 O O . LEU B 1 58 ? 5.789 7.758 11.352 1 91.88 58 LEU B O 1
ATOM 1358 N N . VAL B 1 59 ? 4.848 9 12.977 1 95.25 59 VAL B N 1
ATOM 1359 C CA . VAL B 1 59 ? 3.592 9.133 12.242 1 95.25 59 VAL B CA 1
ATOM 1360 C C . VAL B 1 59 ? 3.215 10.609 12.133 1 95.25 59 VAL B C 1
ATOM 1362 O O . VAL B 1 59 ? 3.252 11.344 13.125 1 95.25 59 VAL B O 1
ATOM 1365 N N . VAL B 1 60 ? 2.945 11.055 11.016 1 95.19 60 VAL B N 1
ATOM 1366 C CA . VAL B 1 60 ? 2.445 12.406 10.781 1 95.19 60 VAL B CA 1
ATOM 1367 C C . VAL B 1 60 ? 1.154 12.344 9.969 1 95.19 60 VAL B C 1
ATOM 1369 O O . VAL B 1 60 ? 0.922 11.391 9.227 1 95.19 60 VAL B O 1
ATOM 1372 N N . PHE B 1 61 ? 0.333 13.398 10.148 1 96.62 61 PHE B N 1
ATOM 1373 C CA . PHE B 1 61 ? -0.944 13.453 9.453 1 96.62 61 PHE B CA 1
ATOM 1374 C C . PHE B 1 61 ? -0.884 14.438 8.289 1 96.62 61 PHE B C 1
ATOM 1376 O O . PHE B 1 61 ? -0.265 15.492 8.391 1 96.62 61 PHE B O 1
ATOM 1383 N N . HIS B 1 62 ? -1.468 14.039 7.199 1 96.69 62 HIS B N 1
ATOM 1384 C CA . HIS B 1 62 ? -1.753 14.945 6.094 1 96.69 62 HIS B CA 1
ATOM 1385 C C . HIS B 1 62 ? -3.135 14.688 5.508 1 96.69 62 HIS B C 1
ATOM 1387 O O . HIS B 1 62 ? -3.506 13.531 5.273 1 96.69 62 HIS B O 1
ATOM 1393 N N . GLU B 1 63 ? -3.883 15.742 5.348 1 96.38 63 GLU B N 1
ATOM 1394 C CA . GLU B 1 63 ? -5.203 15.602 4.738 1 96.38 63 GLU B CA 1
ATOM 1395 C C . GLU B 1 63 ? -5.098 15.109 3.301 1 96.38 63 GLU B C 1
ATOM 1397 O O . GLU B 1 63 ? -4.242 15.57 2.541 1 96.38 63 GLU B O 1
ATOM 1402 N N . LEU B 1 64 ? -6.066 14.195 2.898 1 90.62 64 LEU B N 1
ATOM 1403 C CA . LEU B 1 64 ? -6.039 13.672 1.537 1 90.62 64 LEU B CA 1
ATOM 1404 C C . LEU B 1 64 ? -7.434 13.234 1.099 1 90.62 64 LEU B C 1
ATOM 1406 O O . LEU B 1 64 ? -8.102 12.477 1.807 1 90.62 64 LEU B O 1
ATOM 1410 N N . ASP B 1 65 ? -7.867 13.797 0.024 1 84.62 65 ASP B N 1
ATOM 1411 C CA . ASP B 1 65 ? -8.953 13.258 -0.782 1 84.62 65 ASP B CA 1
ATOM 1412 C C . ASP B 1 65 ? -8.43 12.68 -2.094 1 84.62 65 ASP B C 1
ATOM 1414 O O . ASP B 1 65 ? -8.039 13.422 -2.996 1 84.62 65 ASP B O 1
ATOM 1418 N N . VAL B 1 66 ? -8.445 11.328 -2.186 1 80.38 66 VAL B N 1
ATOM 1419 C CA . VAL B 1 66 ? -7.809 10.641 -3.305 1 80.38 66 VAL B CA 1
ATOM 1420 C C . VAL B 1 66 ? -8.578 10.922 -4.59 1 80.38 66 VAL B C 1
ATOM 1422 O O . VAL B 1 66 ? -8.086 10.656 -5.691 1 80.38 66 VAL B O 1
ATOM 1425 N N . THR B 1 67 ? -9.781 11.539 -4.477 1 75.56 67 THR B N 1
ATOM 1426 C CA . THR B 1 67 ? -10.57 11.859 -5.664 1 75.56 67 THR B CA 1
ATOM 1427 C C . THR B 1 67 ? -10.312 13.297 -6.109 1 75.56 67 THR B C 1
ATOM 1429 O O . THR B 1 67 ? -10.836 13.727 -7.141 1 75.56 67 THR B O 1
ATOM 1432 N N . ASP B 1 68 ? -9.562 14.047 -5.387 1 79.62 68 ASP B N 1
ATOM 1433 C CA . ASP B 1 68 ? -9.266 15.453 -5.652 1 79.62 68 ASP B CA 1
ATOM 1434 C C . ASP B 1 68 ? -7.805 15.641 -6.059 1 79.62 68 ASP B C 1
ATOM 1436 O O . ASP B 1 68 ? -6.902 15.508 -5.23 1 79.62 68 ASP B O 1
ATOM 1440 N N . SER B 1 69 ? -7.645 16.078 -7.305 1 78.38 69 SER B N 1
ATOM 1441 C CA . SER B 1 69 ? -6.297 16.219 -7.848 1 78.38 69 SER B CA 1
ATOM 1442 C C . SER B 1 69 ? -5.492 17.25 -7.066 1 78.38 69 SER B C 1
ATOM 1444 O O . SER B 1 69 ? -4.277 17.094 -6.91 1 78.38 69 SER B O 1
ATOM 1446 N N . SER B 1 70 ? -6.125 18.297 -6.59 1 83.38 70 SER B N 1
ATOM 1447 C CA . SER B 1 70 ? -5.422 19.312 -5.809 1 83.38 70 SER B CA 1
ATOM 1448 C C . SER B 1 70 ? -4.969 18.75 -4.465 1 83.38 70 SER B C 1
ATOM 1450 O O . SER B 1 70 ? -3.891 19.094 -3.977 1 83.38 70 SER B O 1
ATOM 1452 N N . SER B 1 71 ? -5.777 17.891 -3.887 1 86.75 71 SER B N 1
ATOM 1453 C CA . SER B 1 71 ? -5.43 17.234 -2.629 1 86.75 71 SER B CA 1
ATOM 1454 C C . SER B 1 71 ? -4.25 16.281 -2.809 1 86.75 71 SER B C 1
ATOM 1456 O O . SER B 1 71 ? -3.33 16.266 -1.988 1 86.75 71 SER B O 1
ATOM 1458 N N . ILE B 1 72 ? -4.223 15.602 -3.848 1 82.75 72 ILE B N 1
ATOM 1459 C CA . ILE B 1 72 ? -3.141 14.672 -4.168 1 82.75 72 ILE B CA 1
ATOM 1460 C C . ILE B 1 72 ? -1.844 15.453 -4.387 1 82.75 72 ILE B C 1
ATOM 1462 O O . ILE B 1 72 ? -0.787 15.062 -3.885 1 82.75 72 ILE B O 1
ATOM 1466 N N . ALA B 1 73 ? -1.995 16.562 -5.121 1 81.12 73 ALA B N 1
ATOM 1467 C CA . ALA B 1 73 ? -0.825 17.406 -5.375 1 81.12 73 ALA B CA 1
ATOM 1468 C C . ALA B 1 73 ? -0.246 17.953 -4.07 1 81.12 73 ALA B C 1
ATOM 1470 O O . ALA B 1 73 ? 0.974 17.984 -3.896 1 81.12 73 ALA B O 1
ATOM 1471 N N . SER B 1 74 ? -1.093 18.359 -3.229 1 88.5 74 SER B N 1
ATOM 1472 C CA . SER B 1 74 ? -0.666 18.891 -1.937 1 88.5 74 SER B CA 1
ATOM 1473 C C . SER B 1 74 ? 0.099 17.844 -1.137 1 88.5 74 SER B C 1
ATOM 1475 O O . SER B 1 74 ? 1.138 18.141 -0.544 1 88.5 74 SER B O 1
ATOM 1477 N N . LEU B 1 75 ? -0.362 16.609 -1.102 1 88.38 75 LEU B N 1
ATOM 1478 C CA . LEU B 1 75 ? 0.325 15.523 -0.408 1 88.38 75 LEU B CA 1
ATOM 1479 C C . LEU B 1 75 ? 1.674 15.234 -1.058 1 88.38 75 LEU B C 1
ATOM 1481 O O . LEU B 1 75 ? 2.67 15.023 -0.362 1 88.38 75 LEU B O 1
ATOM 1485 N N . ALA B 1 76 ? 1.685 15.188 -2.354 1 82.06 76 ALA B N 1
ATOM 1486 C CA . ALA B 1 76 ? 2.93 14.938 -3.076 1 82.06 76 ALA B CA 1
ATOM 1487 C C . ALA B 1 76 ? 3.988 15.977 -2.723 1 82.06 76 ALA B C 1
ATOM 1489 O O . ALA B 1 76 ? 5.148 15.633 -2.479 1 82.06 76 ALA B O 1
ATOM 1490 N N . ASP B 1 77 ? 3.537 17.25 -2.682 1 84.12 77 ASP B N 1
ATOM 1491 C CA . ASP B 1 77 ? 4.438 18.328 -2.307 1 84.12 77 ASP B CA 1
ATOM 1492 C C . ASP B 1 77 ? 4.949 18.156 -0.879 1 84.12 77 ASP B C 1
ATOM 1494 O O . ASP B 1 77 ? 6.141 18.312 -0.616 1 84.12 77 ASP B O 1
ATOM 1498 N N . PHE B 1 78 ? 4.105 17.828 -0.039 1 89.31 78 PHE B N 1
ATOM 1499 C CA . PHE B 1 78 ? 4.461 17.625 1.362 1 89.31 78 PHE B CA 1
ATOM 1500 C C . PHE B 1 78 ? 5.523 16.547 1.507 1 89.31 78 PHE B C 1
ATOM 1502 O O . PHE B 1 78 ? 6.543 16.75 2.17 1 89.31 78 PHE B O 1
ATOM 1509 N N . VAL B 1 79 ? 5.285 15.359 0.884 1 86.25 79 VAL B N 1
ATOM 1510 C CA . VAL B 1 79 ? 6.199 14.227 0.964 1 86.25 79 VAL B CA 1
ATOM 1511 C C . VAL B 1 79 ? 7.543 14.602 0.35 1 86.25 79 VAL B C 1
ATOM 1513 O O . VAL B 1 79 ? 8.602 14.281 0.905 1 86.25 79 VAL B O 1
ATOM 1516 N N . THR B 1 80 ? 7.512 15.336 -0.748 1 83.25 80 THR B N 1
ATOM 1517 C CA . THR B 1 80 ? 8.734 15.742 -1.437 1 83.25 80 THR B CA 1
ATOM 1518 C C . THR B 1 80 ? 9.547 16.688 -0.571 1 83.25 80 THR B C 1
ATOM 1520 O O . THR B 1 80 ? 10.758 16.531 -0.428 1 83.25 80 THR B O 1
ATOM 1523 N N . ILE B 1 81 ? 8.883 17.688 -0.033 1 86.44 81 ILE B N 1
ATOM 1524 C CA . ILE B 1 81 ? 9.547 18.719 0.752 1 86.44 81 ILE B CA 1
ATOM 1525 C C . ILE B 1 81 ? 10.055 18.125 2.062 1 86.44 81 ILE B C 1
ATOM 1527 O O . ILE B 1 81 ? 11.203 18.359 2.453 1 86.44 81 ILE B O 1
ATOM 1531 N N . GLN B 1 82 ? 9.281 17.281 2.678 1 87.38 82 GLN B N 1
ATOM 1532 C CA . GLN B 1 82 ? 9.594 16.812 4.02 1 87.38 82 GLN B CA 1
ATOM 1533 C C . GLN B 1 82 ? 10.57 15.641 3.973 1 87.38 82 GLN B C 1
ATOM 1535 O O . GLN B 1 82 ? 11.461 15.531 4.82 1 87.38 82 GLN B O 1
ATOM 1540 N N . PHE B 1 83 ? 10.367 14.773 3.039 1 84.75 83 PHE B N 1
ATOM 1541 C CA . PHE B 1 83 ? 11.117 13.523 3.078 1 84.75 83 PHE B CA 1
ATOM 1542 C C . PHE B 1 83 ? 12.055 13.414 1.882 1 84.75 83 PHE B C 1
ATOM 1544 O O . PHE B 1 83 ? 13.07 12.711 1.944 1 84.75 83 PHE B O 1
ATOM 1551 N N . GLY B 1 84 ? 11.695 14.016 0.735 1 78.12 84 GLY B N 1
ATOM 1552 C CA . GLY B 1 84 ? 12.508 13.961 -0.473 1 78.12 84 GLY B CA 1
ATOM 1553 C C . GLY B 1 84 ? 12.305 12.688 -1.274 1 78.12 84 GLY B C 1
ATOM 1554 O O . GLY B 1 84 ? 12.68 12.625 -2.445 1 78.12 84 GLY B O 1
ATOM 1555 N N . LYS B 1 85 ? 11.758 11.664 -0.561 1 77.88 85 LYS B N 1
ATOM 1556 C CA . LYS B 1 85 ? 11.508 10.398 -1.235 1 77.88 85 LYS B CA 1
ATOM 1557 C C . LYS B 1 85 ? 10.352 9.648 -0.586 1 77.88 85 LYS B C 1
ATOM 1559 O O . LYS B 1 85 ? 9.883 10.031 0.487 1 77.88 85 LYS B O 1
ATOM 1564 N N . LEU B 1 86 ? 9.836 8.641 -1.313 1 83 86 LEU B N 1
ATOM 1565 C CA . LEU B 1 86 ? 8.836 7.711 -0.804 1 83 86 LEU B CA 1
ATOM 1566 C C . LEU B 1 86 ? 9.25 6.27 -1.077 1 83 86 LEU B C 1
ATOM 1568 O O . LEU B 1 86 ? 9.656 5.934 -2.193 1 83 86 LEU B O 1
ATOM 1572 N N . ASP B 1 87 ? 9.109 5.465 -0.014 1 81.56 87 ASP B N 1
ATOM 1573 C CA . ASP B 1 87 ? 9.547 4.082 -0.149 1 81.56 87 ASP B CA 1
ATOM 1574 C C . ASP B 1 87 ? 8.344 3.135 -0.243 1 81.56 87 ASP B C 1
ATOM 1576 O O . ASP B 1 87 ? 8.43 2.084 -0.882 1 81.56 87 ASP B O 1
ATOM 1580 N N . ILE B 1 88 ? 7.258 3.52 0.383 1 85.62 88 ILE B N 1
ATOM 1581 C CA . ILE B 1 88 ? 6.09 2.648 0.444 1 85.62 88 ILE B CA 1
ATOM 1582 C C . ILE B 1 88 ? 4.816 3.473 0.263 1 85.62 88 ILE B C 1
ATOM 1584 O O . ILE B 1 88 ? 4.648 4.512 0.905 1 85.62 88 ILE B O 1
ATOM 1588 N N . LEU B 1 89 ? 3.977 3.023 -0.655 1 84.62 89 LEU B N 1
ATOM 1589 C CA . LEU B 1 89 ? 2.654 3.617 -0.833 1 84.62 89 LEU B CA 1
ATOM 1590 C C . LEU B 1 89 ? 1.559 2.578 -0.626 1 84.62 89 LEU B C 1
ATOM 1592 O O . LEU B 1 89 ? 1.494 1.584 -1.353 1 84.62 89 LEU B O 1
ATOM 1596 N N . VAL B 1 90 ? 0.768 2.781 0.386 1 88.25 90 VAL B N 1
ATOM 1597 C CA . VAL B 1 90 ? -0.363 1.898 0.653 1 88.25 90 VAL B CA 1
ATOM 1598 C C .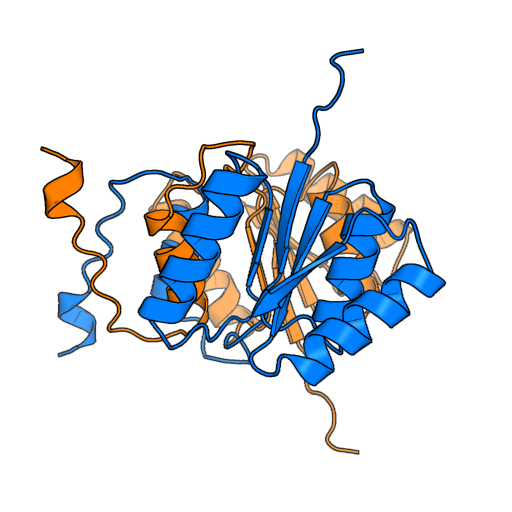 VAL B 1 90 ? -1.663 2.584 0.236 1 88.25 90 VAL B C 1
ATOM 1600 O O . VAL B 1 90 ? -2.09 3.555 0.865 1 88.25 90 VAL B O 1
ATOM 1603 N N . ASN B 1 91 ? -2.225 2.084 -0.812 1 83.56 91 ASN B N 1
ATOM 1604 C CA . ASN B 1 91 ? -3.539 2.553 -1.239 1 83.56 91 ASN B CA 1
ATOM 1605 C C . ASN B 1 91 ? -4.66 1.767 -0.567 1 83.56 91 ASN B C 1
ATOM 1607 O O . ASN B 1 91 ? -4.992 0.661 -0.997 1 83.56 91 ASN B O 1
ATOM 1611 N N . ASN B 1 92 ? -5.191 2.262 0.345 1 79.5 92 ASN B N 1
ATOM 1612 C CA . ASN B 1 92 ? -6.285 1.679 1.113 1 79.5 92 ASN B CA 1
ATOM 1613 C C . ASN B 1 92 ? -7.586 2.447 0.905 1 79.5 92 ASN B C 1
ATOM 1615 O O . ASN B 1 92 ? -8.672 1.885 1.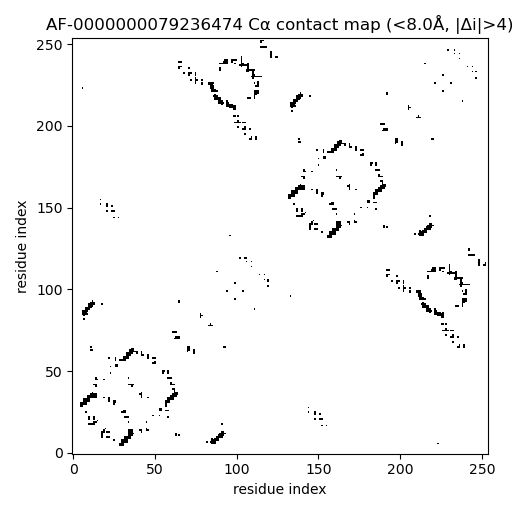046 1 79.5 92 ASN B O 1
ATOM 1619 N N . ALA B 1 93 ? -7.34 3.732 0.618 1 62.44 93 ALA B N 1
ATOM 1620 C CA . ALA B 1 93 ? -8.5 4.578 0.354 1 62.44 93 ALA B CA 1
ATOM 1621 C C . ALA B 1 93 ? -9.086 4.293 -1.028 1 62.44 93 ALA B C 1
ATOM 1623 O O . ALA B 1 93 ? -8.344 4.156 -2.004 1 62.44 93 ALA B O 1
ATOM 1624 N N . GLY B 1 94 ? -10.414 4.242 -1.131 1 55.59 94 GLY B N 1
ATOM 1625 C CA . GLY B 1 94 ? -11.086 4.152 -2.42 1 55.59 94 GLY B CA 1
ATOM 1626 C C . GLY B 1 94 ? -11.031 2.764 -3.025 1 55.59 94 GLY B C 1
ATOM 1627 O O . GLY B 1 94 ? -11.656 2.508 -4.055 1 55.59 94 GLY B O 1
ATOM 1628 N N . VAL B 1 95 ? -10.031 1.955 -2.553 1 54.47 95 VAL B N 1
ATOM 1629 C CA . VAL B 1 95 ? -9.992 0.602 -3.098 1 54.47 95 VAL B CA 1
ATOM 1630 C C . VAL B 1 95 ? -11.109 -0.236 -2.477 1 54.47 95 VAL B C 1
ATOM 1632 O O . VAL B 1 95 ? -11.266 -1.414 -2.807 1 54.47 95 VAL B O 1
ATOM 1635 N N . ASN B 1 96 ? -11.938 0.436 -1.737 1 49.56 96 ASN B N 1
ATOM 1636 C CA . ASN B 1 96 ? -13.016 -0.24 -1.016 1 49.56 96 ASN B CA 1
ATOM 1637 C C . ASN B 1 96 ? -13.828 -1.146 -1.937 1 49.56 96 ASN B C 1
ATOM 1639 O O . ASN B 1 96 ? -15.039 -0.981 -2.064 1 49.56 96 ASN B O 1
ATOM 1643 N N . GLY B 1 97 ? -13.133 -2.111 -2.408 1 50.84 97 GLY B N 1
ATOM 1644 C CA . GLY B 1 97 ? -13.945 -3.131 -3.059 1 50.84 97 GLY B CA 1
ATOM 1645 C C . GLY B 1 97 ? -14.195 -2.844 -4.527 1 50.84 97 GLY B C 1
ATOM 1646 O O . GLY B 1 97 ? -15.18 -3.324 -5.098 1 50.84 97 GLY B O 1
ATOM 1647 N N . THR B 1 98 ? -13.609 -1.676 -4.898 1 48.47 98 THR B N 1
ATOM 1648 C CA . THR B 1 98 ? -13.922 -1.41 -6.297 1 48.47 98 THR B CA 1
ATOM 1649 C C . THR B 1 98 ? -13.25 -2.439 -7.203 1 48.47 98 THR B C 1
ATOM 1651 O O . THR B 1 98 ? -12.227 -3.023 -6.84 1 48.47 98 THR B O 1
ATOM 1654 N N . ILE B 1 99 ? -14.039 -3.006 -8.109 1 43.81 99 ILE B N 1
ATOM 1655 C CA . ILE B 1 99 ? -13.516 -3.893 -9.141 1 43.81 99 ILE B CA 1
ATOM 1656 C C . ILE B 1 99 ? -12.18 -3.359 -9.648 1 43.81 99 ILE B C 1
ATOM 1658 O O . ILE B 1 99 ? -12.086 -2.217 -10.102 1 43.81 99 ILE B O 1
ATOM 1662 N N . MET B 1 100 ? -11.234 -3.74 -8.938 1 48.09 100 MET B N 1
ATOM 1663 C CA . MET B 1 100 ? -9.922 -3.281 -9.391 1 48.09 100 MET B CA 1
ATOM 1664 C C . MET B 1 100 ? -9.812 -3.367 -10.906 1 48.09 100 MET B C 1
ATOM 1666 O O . MET B 1 100 ? -10.086 -4.414 -11.5 1 48.09 100 MET B O 1
ATOM 1670 N N . ASP B 1 101 ? -9.992 -2.256 -11.516 1 51.31 101 ASP B N 1
ATOM 1671 C CA . ASP B 1 101 ? -9.648 -2.146 -12.93 1 51.31 101 ASP B CA 1
ATOM 1672 C C . ASP B 1 101 ? -8.18 -2.508 -13.164 1 51.31 101 ASP B C 1
ATOM 1674 O O . ASP B 1 101 ? -7.289 -1.962 -12.516 1 51.31 101 ASP B O 1
ATOM 1678 N N . PRO B 1 102 ? -7.977 -3.686 -13.703 1 52.72 102 PRO B N 1
ATOM 1679 C CA . PRO B 1 102 ? -6.602 -4.047 -14.062 1 52.72 102 PRO B CA 1
ATOM 1680 C C . PRO B 1 102 ? -5.754 -2.834 -14.445 1 52.72 102 PRO B C 1
ATOM 1682 O O . PRO B 1 102 ? -4.562 -2.791 -14.133 1 52.72 102 PRO B O 1
ATOM 1685 N N . GLU B 1 103 ? -6.477 -1.943 -15.062 1 57.03 103 GLU B N 1
ATOM 1686 C CA . GLU B 1 103 ? -5.738 -0.764 -15.508 1 57.03 103 GLU B CA 1
ATOM 1687 C C . GLU B 1 103 ? -5.297 0.087 -14.32 1 57.03 103 GLU B C 1
ATOM 1689 O O . GLU B 1 103 ? -4.199 0.653 -14.328 1 57.03 103 GLU B O 1
ATOM 1694 N N . ALA B 1 104 ? -6.145 -0.01 -13.336 1 58.06 104 ALA B N 1
ATOM 1695 C CA . ALA B 1 104 ? -5.805 0.743 -12.133 1 58.06 104 ALA B CA 1
ATOM 1696 C C . ALA B 1 104 ? -4.621 0.11 -11.406 1 58.06 104 ALA B C 1
ATOM 1698 O O . ALA B 1 104 ? -3.742 0.815 -10.906 1 58.06 104 ALA B O 1
ATOM 1699 N N . LEU B 1 105 ? -4.551 -1.135 -11.492 1 61.47 105 LEU B N 1
ATOM 1700 C CA . LEU B 1 105 ? -3.43 -1.839 -10.875 1 61.47 105 LEU B CA 1
ATOM 1701 C C . LEU B 1 105 ? -2.131 -1.541 -11.617 1 61.47 105 LEU B C 1
ATOM 1703 O O . LEU B 1 105 ? -1.089 -1.328 -10.992 1 61.47 105 LEU B O 1
ATOM 1707 N N . ARG B 1 106 ? -2.326 -1.589 -12.875 1 60.78 106 ARG B N 1
ATOM 1708 C CA . ARG B 1 106 ? -1.163 -1.285 -13.703 1 60.78 106 ARG B CA 1
ATOM 1709 C C . ARG B 1 106 ? -0.626 0.11 -13.406 1 60.78 106 ARG B C 1
ATOM 1711 O O . ARG B 1 106 ? 0.585 0.299 -13.266 1 60.78 106 ARG B O 1
ATOM 1718 N N . ALA B 1 107 ? -1.56 1.007 -13.336 1 60 107 ALA B N 1
ATOM 1719 C CA . ALA B 1 107 ? -1.171 2.393 -13.086 1 60 107 ALA B CA 1
ATOM 1720 C C . ALA B 1 107 ? -0.513 2.539 -11.719 1 60 107 ALA B C 1
ATOM 1722 O O . ALA B 1 107 ? 0.484 3.252 -11.578 1 60 107 ALA B O 1
ATOM 1723 N N . ALA B 1 108 ? -1.103 1.877 -10.805 1 60.75 108 ALA B N 1
ATOM 1724 C CA . ALA B 1 108 ? -0.576 1.953 -9.445 1 60.75 108 ALA B CA 1
ATOM 1725 C C . ALA B 1 108 ? 0.825 1.354 -9.359 1 60.75 108 ALA B C 1
ATOM 1727 O O . ALA B 1 108 ? 1.719 1.93 -8.734 1 60.75 108 ALA B O 1
ATOM 1728 N N . ALA B 1 109 ? 0.963 0.212 -10 1 59.22 109 ALA B N 1
ATOM 1729 C CA . ALA B 1 109 ? 2.264 -0.451 -10.023 1 59.22 109 ALA B CA 1
ATOM 1730 C C . ALA B 1 109 ? 3.311 0.419 -10.711 1 59.22 109 ALA B C 1
ATOM 1732 O O . ALA B 1 109 ? 4.453 0.509 -10.25 1 59.22 109 ALA B O 1
ATOM 1733 N N . ALA B 1 110 ? 2.861 1.037 -11.773 1 56.38 110 ALA B N 1
ATOM 1734 C CA . ALA B 1 110 ? 3.756 1.889 -12.555 1 56.38 110 ALA B CA 1
ATOM 1735 C C . ALA B 1 110 ? 4.145 3.139 -11.773 1 56.38 110 ALA B C 1
ATOM 1737 O O . ALA B 1 110 ? 5.277 3.619 -11.875 1 56.38 110 ALA B O 1
ATOM 1738 N N . ALA B 1 111 ? 3.145 3.604 -11.117 1 54.91 111 ALA B N 1
ATOM 1739 C CA . ALA B 1 111 ? 3.385 4.812 -10.336 1 54.91 111 ALA B CA 1
ATOM 1740 C C . ALA B 1 111 ? 4.465 4.582 -9.281 1 54.91 111 ALA B C 1
ATOM 1742 O O . ALA B 1 111 ? 5.277 5.469 -9.008 1 54.91 111 ALA B O 1
ATOM 1743 N N . GLY B 1 112 ? 4.348 3.477 -8.672 1 52.5 112 GLY B N 1
ATOM 1744 C CA . GLY B 1 112 ? 5.398 3.148 -7.723 1 52.5 112 GLY B CA 1
ATOM 1745 C C . GLY B 1 112 ? 6.785 3.164 -8.336 1 52.5 112 GLY B C 1
ATOM 1746 O O . GLY B 1 112 ? 7.773 3.424 -7.645 1 52.5 112 GLY B O 1
ATOM 1747 N N . LEU B 1 113 ? 6.883 2.773 -9.594 1 49.12 113 LEU B N 1
ATOM 1748 C CA . LEU B 1 113 ? 8.172 2.732 -10.281 1 49.12 113 LEU B CA 1
ATOM 1749 C C . LEU B 1 113 ? 8.656 4.141 -10.617 1 49.12 113 LEU B C 1
ATOM 1751 O O . LEU B 1 113 ? 9.805 4.328 -11.008 1 49.12 113 LEU B O 1
ATOM 1755 N N . GLY B 1 114 ? 8.094 5.016 -10.172 1 44.84 114 GLY B N 1
ATOM 1756 C CA . GLY B 1 114 ? 8.547 6.355 -10.508 1 44.84 114 GLY B CA 1
ATOM 1757 C C . GLY B 1 114 ? 8.602 6.609 -12 1 44.84 114 GLY B C 1
ATOM 1758 O O . GLY B 1 114 ? 9.234 7.566 -12.453 1 44.84 114 GLY B O 1
ATOM 1759 N N . LYS B 1 115 ? 8.477 5.508 -12.852 1 40.94 115 LYS B N 1
ATOM 1760 C CA . LYS B 1 115 ? 8.828 5.797 -14.242 1 40.94 115 LYS B CA 1
ATOM 1761 C C . LYS B 1 115 ? 7.746 6.637 -14.922 1 40.94 115 LYS B C 1
ATOM 1763 O O . LYS B 1 115 ? 6.555 6.445 -14.672 1 40.94 115 LYS B O 1
ATOM 1768 N N . LYS B 1 116 ? 8.086 7.715 -15.414 1 34.72 116 LYS B N 1
ATOM 1769 C CA . LYS B 1 116 ? 7.469 8.641 -16.359 1 34.72 116 LYS B CA 1
ATOM 1770 C C . LYS B 1 116 ? 6.672 7.891 -17.422 1 34.72 116 LYS B C 1
ATOM 1772 O O . LYS B 1 116 ? 5.707 8.422 -17.969 1 34.72 116 LYS B O 1
ATOM 1777 N N . ASP B 1 117 ? 7.086 6.812 -18.062 1 30.75 117 ASP B N 1
ATOM 1778 C CA . ASP B 1 117 ? 6.621 6.367 -19.375 1 30.75 117 ASP B CA 1
ATOM 1779 C C . ASP B 1 117 ? 5.379 5.488 -19.234 1 30.75 117 ASP B C 1
ATOM 1781 O O . ASP B 1 117 ? 5.047 4.738 -20.156 1 30.75 117 ASP B O 1
ATOM 1785 N N . VAL B 1 118 ? 4.902 5.117 -18.312 1 32 118 VAL B N 1
ATOM 1786 C CA . VAL B 1 118 ? 3.74 4.258 -18.531 1 32 118 VAL B CA 1
ATOM 1787 C C . VAL B 1 118 ? 2.535 5.109 -18.922 1 32 118 VAL B C 1
ATOM 1789 O O . VAL B 1 118 ? 2.031 5.895 -18.109 1 32 118 VAL B O 1
ATOM 1792 N N . GLU B 1 119 ? 2.346 5.387 -20.281 1 30.59 119 GLU B N 1
ATOM 1793 C C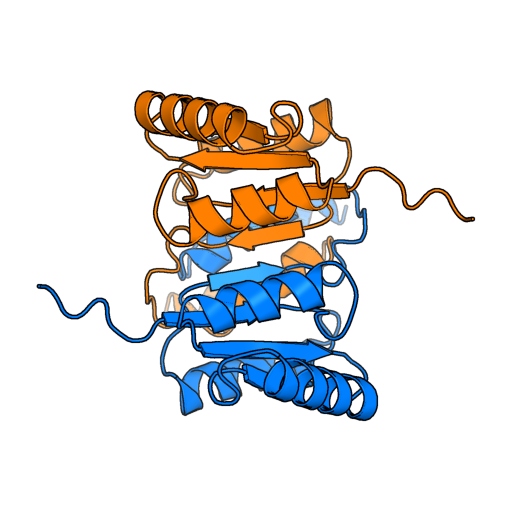A . GLU B 1 119 ? 1.157 5.875 -20.969 1 30.59 119 GLU B CA 1
ATOM 1794 C C . GLU B 1 119 ? -0.066 5.023 -20.641 1 30.59 119 GLU B C 1
ATOM 1796 O O . GLU B 1 119 ? -0.156 3.865 -21.047 1 30.59 119 GLU B O 1
ATOM 1801 N N . VAL B 1 120 ? -0.527 4.957 -19.625 1 30.31 120 VAL B N 1
ATOM 1802 C CA . VAL B 1 120 ? -1.861 4.367 -19.547 1 30.31 120 VAL B CA 1
ATOM 1803 C C . VAL B 1 120 ? -2.811 5.133 -20.469 1 30.31 120 VAL B C 1
ATOM 1805 O O . VAL B 1 120 ? -2.986 6.344 -20.312 1 30.31 120 VAL B O 1
ATOM 1808 N N . LYS B 1 121 ? -3.035 4.672 -21.812 1 26.62 121 LYS B N 1
ATOM 1809 C CA . LYS B 1 121 ? -4.07 5.105 -22.75 1 26.62 121 LYS B CA 1
ATOM 1810 C C . LYS B 1 121 ? -5.438 5.137 -22.078 1 26.62 121 LYS B C 1
ATOM 1812 O O . LYS B 1 121 ? -6.039 4.09 -21.828 1 26.62 121 LYS B O 1
ATOM 1817 N N . TRP B 1 122 ? -5.766 6.203 -21.5 1 28.33 122 TRP B N 1
ATOM 1818 C CA . TRP B 1 122 ? -7.086 6.629 -21.047 1 28.33 122 TRP B CA 1
ATOM 1819 C C . TRP B 1 122 ? -8.094 6.594 -22.188 1 28.33 122 TRP B C 1
ATOM 1821 O O . TRP B 1 122 ? -9.305 6.664 -21.969 1 28.33 122 TRP B O 1
ATOM 1831 N N . SER B 1 123 ? -7.816 6.664 -23.484 1 27.55 123 SER B N 1
ATOM 1832 C CA . SER B 1 123 ? -8.859 6.879 -24.469 1 27.55 123 SER B CA 1
ATOM 1833 C C . SER B 1 123 ? -9.914 5.773 -24.422 1 27.55 123 SER B C 1
ATOM 1835 O O . SER B 1 123 ? -11.109 6.039 -24.578 1 27.55 123 SER B O 1
ATOM 1837 N N . GLU B 1 124 ? -9.555 4.602 -24.578 1 28.75 124 GLU B N 1
ATOM 1838 C CA . GLU B 1 124 ? -10.617 3.725 -25.062 1 28.75 124 GLU B CA 1
ATOM 1839 C C . GLU B 1 124 ? -11.586 3.352 -23.953 1 28.75 124 GLU B C 1
ATOM 1841 O O . GLU B 1 124 ? -12.625 2.738 -24.188 1 28.75 124 GLU B O 1
ATOM 1846 N N . MET B 1 125 ? -11.273 3.51 -22.703 1 25.7 125 MET B N 1
ATOM 1847 C CA . MET B 1 125 ? -12.367 3.039 -21.859 1 25.7 125 MET B CA 1
ATOM 1848 C C . MET B 1 125 ? -13.43 4.117 -21.703 1 25.7 125 MET B C 1
ATOM 1850 O O . MET B 1 125 ? -14.484 3.875 -21.109 1 25.7 125 MET B O 1
ATOM 1854 N N . LEU B 1 126 ? -13.109 5.305 -22.078 1 24.14 126 LEU B N 1
ATOM 1855 C CA . LEU B 1 126 ? -14.227 6.238 -22.141 1 24.14 126 LEU B CA 1
ATOM 1856 C C . LEU B 1 126 ? -15.094 5.977 -23.359 1 24.14 126 LEU B C 1
ATOM 1858 O O . LEU B 1 126 ? -16.266 6.383 -23.406 1 24.14 126 LEU B O 1
ATOM 1862 N N . THR B 1 127 ? -14.773 5.207 -24.391 1 22.39 127 THR B N 1
ATOM 1863 C CA . THR B 1 127 ? -15.891 5.137 -25.312 1 22.39 127 THR B CA 1
ATOM 1864 C C . THR B 1 127 ? -16.906 4.098 -24.859 1 22.39 127 THR B C 1
ATOM 1866 O O . THR B 1 127 ? -16.547 3.031 -24.359 1 22.39 127 THR B O 1
#

Organism: Prunus dulcis (NCBI:txid3755)